Protein AF-H1YAF7-F1 (afdb_monomer_lite)

Organism: NCBI:txid714943

Secondary structure (DSSP, 8-state):
--EEESGGGGGGTS-HHHHHHHHHHHHTSS-TTEEEEEEEEEEETTEEEEEEEEEEPP-TT-----HHHHHHHHHHHHGGG-TTEEEEEEEE-----HHHH--HHHHHHHHHHTT--HHHHHHHH---HHHHHHHHTSSSPPPHHHHHHHHHHHHS--TTSHHHHHHHHHHHHHSTT---PPP-S---HHHHHHHHHHHHHHTT----HHHHHHHHHHHHHHHHHHTTT--

pLDDT: mean 77.93, std 19.8, range [26.03, 98.12]

InterPro domains:
  IPR010982 Lambda repressor-like, DNA-binding domain superfamily [SSF47413] (106-163)

Radius of gyration: 26.24 Å; chains: 1; bounding box: 55×53×63 Å

Foldseek 3Di:
DEEEAPLVQCVVQDDPVLSVQLVVLRVPPPDPAKYKYFDDWDDDPLETETEIEIEHEDDPVPDWDDQVVRVVSNCVSCVVRQPSYYYDYHYHTDDDDLLVPQQLVVLVVLCVVVVHDLVNVCVVVVDDSVVSVCRNVVVDDDDSVRSVVSSQQSVAPPQDPDVVVVVQVVVCVVDPDDDDDDDDDDDDLVRVLVVVVVVCVVVVHPQDPVNSVVVSVVVVVSVVSNVSHDD

Structure (mmCIF, N/CA/C/O backbone):
data_AF-H1YAF7-F1
#
_entry.id   AF-H1YAF7-F1
#
loop_
_atom_site.group_PDB
_atom_site.id
_atom_site.type_symbol
_atom_site.label_atom_id
_atom_site.label_alt_id
_atom_site.label_comp_id
_atom_site.label_asym_id
_atom_site.label_entity_id
_atom_site.label_seq_id
_atom_site.pdbx_PDB_ins_code
_atom_site.Cartn_x
_atom_site.Cartn_y
_atom_site.Cartn_z
_atom_site.occupancy
_atom_site.B_iso_or_equiv
_atom_site.auth_seq_id
_atom_site.auth_comp_id
_atom_site.auth_asym_id
_atom_site.auth_atom_id
_atom_site.pdbx_PDB_model_num
ATOM 1 N N . MET A 1 1 ? 6.788 9.844 14.443 1.00 81.56 1 MET A N 1
ATOM 2 C CA . MET A 1 1 ? 5.821 9.903 15.569 1.00 81.56 1 MET A CA 1
ATOM 3 C C . MET A 1 1 ? 4.559 9.136 15.180 1.00 81.56 1 MET A C 1
ATOM 5 O O . MET A 1 1 ? 4.306 9.041 13.987 1.00 81.56 1 MET A O 1
ATOM 9 N N . CYS A 1 2 ? 3.811 8.567 16.127 1.00 90.38 2 CYS A N 1
ATOM 10 C CA . CYS A 1 2 ? 2.487 7.989 15.856 1.00 90.38 2 CYS A CA 1
ATOM 11 C C . CYS A 1 2 ? 1.396 9.068 15.969 1.00 90.38 2 CYS A C 1
ATOM 13 O O . CYS A 1 2 ? 1.496 9.935 16.837 1.00 90.38 2 CYS A O 1
ATOM 15 N N . THR A 1 3 ? 0.360 9.008 15.128 1.00 93.56 3 THR A N 1
ATOM 16 C CA . THR A 1 3 ? -0.739 9.995 15.122 1.00 93.56 3 THR A CA 1
ATOM 17 C C . THR A 1 3 ? -2.096 9.329 14.892 1.00 93.56 3 THR A C 1
ATOM 19 O O . THR A 1 3 ? -2.243 8.540 13.960 1.00 93.56 3 THR A O 1
ATOM 22 N N . ILE A 1 4 ? -3.116 9.684 15.686 1.00 95.12 4 ILE A N 1
ATOM 23 C CA . ILE A 1 4 ? -4.515 9.305 15.418 1.00 95.12 4 ILE A CA 1
ATOM 24 C C . ILE A 1 4 ? -5.245 10.483 14.758 1.00 95.12 4 ILE A C 1
ATOM 26 O O . ILE A 1 4 ? -5.338 11.560 15.343 1.00 95.12 4 ILE A O 1
ATOM 30 N N . ILE A 1 5 ? -5.782 10.280 13.552 1.00 95.94 5 ILE A N 1
ATOM 31 C CA . ILE A 1 5 ? -6.551 11.286 12.802 1.00 95.94 5 ILE A CA 1
ATOM 32 C C . ILE A 1 5 ? -8.054 11.024 12.948 1.00 95.94 5 ILE A C 1
ATOM 34 O O . ILE A 1 5 ? -8.518 9.885 12.855 1.00 95.94 5 ILE A O 1
ATOM 38 N N . ASN A 1 6 ? -8.826 12.100 13.121 1.00 96.69 6 ASN A N 1
ATOM 39 C CA . ASN A 1 6 ? -10.254 12.088 13.449 1.00 96.69 6 ASN A CA 1
ATOM 40 C C . ASN A 1 6 ? -10.580 11.401 14.797 1.00 96.69 6 ASN A C 1
ATOM 42 O O . ASN A 1 6 ? -11.563 10.658 14.914 1.00 96.69 6 ASN A O 1
ATOM 46 N N . VAL A 1 7 ? -9.718 11.582 15.805 1.00 96.56 7 VAL A N 1
ATOM 47 C CA . VAL A 1 7 ? -9.865 10.967 17.137 1.00 96.56 7 VAL A CA 1
ATOM 48 C C . VAL A 1 7 ? -11.160 11.400 17.840 1.00 96.56 7 VAL A C 1
ATOM 50 O O . VAL A 1 7 ? -11.774 10.606 18.547 1.00 96.56 7 VAL A O 1
ATOM 53 N N . GLU A 1 8 ? -11.646 12.613 17.568 1.00 96.31 8 GLU A N 1
ATOM 54 C CA . GLU A 1 8 ? -12.886 13.170 18.117 1.00 96.31 8 GLU A CA 1
ATOM 55 C C . GLU A 1 8 ? -14.131 12.338 17.775 1.00 96.31 8 GLU A C 1
ATOM 57 O O . GLU A 1 8 ? -15.083 12.310 18.558 1.00 96.31 8 GLU A O 1
ATOM 62 N N . LYS A 1 9 ? -14.117 11.572 16.671 1.00 96.12 9 LYS A N 1
ATOM 63 C CA . LYS A 1 9 ? -15.195 10.621 16.342 1.00 96.12 9 LYS A CA 1
ATOM 64 C C . LYS A 1 9 ? -15.397 9.572 17.438 1.00 96.12 9 LYS A C 1
ATOM 66 O O . LYS A 1 9 ? -16.531 9.136 17.639 1.00 96.12 9 LYS A O 1
ATOM 71 N N . LEU A 1 10 ? -14.333 9.170 18.143 1.00 95.44 10 LEU A N 1
ATOM 72 C CA . LEU A 1 10 ? -14.377 8.118 19.166 1.00 95.44 10 LEU A CA 1
ATOM 73 C C . LEU A 1 10 ? -15.286 8.477 20.356 1.00 95.44 10 LEU A C 1
ATOM 75 O O . LEU A 1 10 ? -15.866 7.568 20.947 1.00 95.44 10 LEU A O 1
ATOM 79 N N . SER A 1 11 ? -15.525 9.768 20.621 1.00 95.50 11 SER A N 1
ATOM 80 C CA . SER A 1 11 ? -16.481 10.257 21.641 1.00 95.50 11 SER A CA 1
ATOM 81 C C . SER A 1 11 ? -17.895 9.666 21.510 1.00 95.50 11 SER A C 1
ATOM 83 O O . SER A 1 11 ? -18.639 9.566 22.481 1.00 95.50 11 SER A O 1
ATOM 85 N N . ARG A 1 12 ? -18.270 9.194 20.311 1.00 93.69 12 ARG A N 1
ATOM 86 C CA . ARG A 1 12 ? -19.554 8.521 20.045 1.00 93.69 12 ARG A CA 1
ATOM 87 C C . ARG A 1 12 ? -19.653 7.102 20.629 1.00 93.69 12 ARG A C 1
ATOM 89 O O . ARG A 1 12 ? -20.730 6.511 20.572 1.00 93.69 12 ARG A O 1
ATOM 96 N N . LEU A 1 13 ? -18.549 6.523 21.112 1.00 93.12 13 LEU A N 1
ATOM 97 C CA . LEU A 1 13 ? -18.440 5.127 21.573 1.00 93.12 13 LEU A CA 1
ATOM 98 C C . LEU A 1 13 ? -17.596 4.923 22.843 1.00 93.12 13 LEU A C 1
ATOM 100 O O . LEU A 1 13 ? -17.641 3.826 23.412 1.00 93.12 13 LEU A O 1
ATOM 104 N N . PHE A 1 14 ? -16.810 5.922 23.236 1.00 95.00 14 PHE A N 1
ATOM 105 C CA . PHE A 1 14 ? -15.801 5.859 24.289 1.00 95.00 14 PHE A CA 1
ATOM 106 C C . PHE A 1 14 ? -15.825 7.161 25.097 1.00 95.00 14 PHE A C 1
ATOM 108 O O . PHE A 1 14 ? -16.064 8.233 24.544 1.00 95.00 14 PHE A O 1
ATOM 115 N N . THR A 1 15 ? -15.567 7.056 26.394 1.00 96.56 15 THR A N 1
ATOM 116 C CA . THR A 1 15 ? -15.328 8.189 27.298 1.00 96.56 15 TH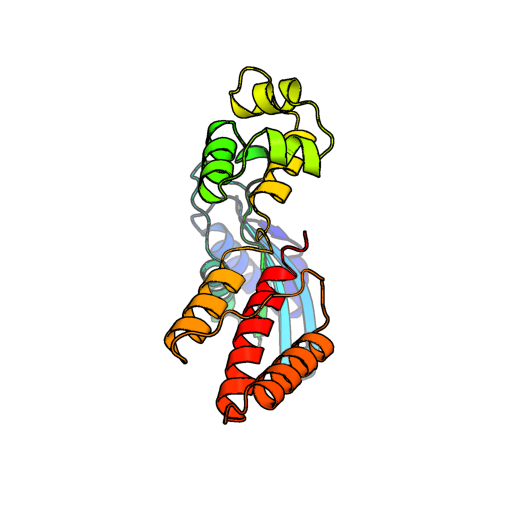R A CA 1
ATOM 117 C C . THR A 1 15 ? -13.973 8.844 27.024 1.00 96.56 15 THR A C 1
ATOM 119 O O . THR A 1 15 ? -13.063 8.203 26.497 1.00 96.56 15 THR A O 1
ATOM 122 N N . ASP A 1 16 ? -13.792 10.098 27.444 1.00 96.81 16 ASP A N 1
ATOM 123 C CA . ASP A 1 16 ? -12.525 10.826 27.258 1.00 96.81 16 ASP A CA 1
ATOM 124 C C . ASP A 1 16 ? -11.324 10.097 27.890 1.00 96.81 16 ASP A C 1
ATOM 126 O O . ASP A 1 16 ? -10.222 10.126 27.346 1.00 96.81 16 ASP A O 1
ATOM 130 N N . GLN A 1 17 ? -11.544 9.366 28.991 1.00 96.88 17 GLN A N 1
ATOM 131 C CA . GLN A 1 17 ? -10.522 8.533 29.627 1.00 96.88 17 GLN A CA 1
ATOM 132 C C . GLN A 1 17 ? -10.161 7.296 28.785 1.00 96.88 17 GLN A C 1
ATOM 134 O O . GLN A 1 17 ? -8.979 6.999 28.629 1.00 96.88 17 GLN A O 1
ATOM 139 N N . GLU A 1 18 ? -11.143 6.589 28.209 1.00 96.00 18 GLU A N 1
ATOM 140 C CA . GLU A 1 18 ? -10.878 5.488 27.264 1.00 96.00 18 GLU A CA 1
ATOM 141 C C . GLU A 1 18 ? -10.118 6.000 26.028 1.00 96.00 18 GLU A C 1
ATOM 143 O O . GLU A 1 18 ? -9.161 5.369 25.585 1.00 96.00 18 GLU A O 1
ATOM 148 N N . ILE A 1 19 ? -10.502 7.167 25.496 1.00 96.88 19 ILE A N 1
ATOM 149 C CA . ILE A 1 19 ? -9.832 7.800 24.349 1.00 96.88 19 ILE A CA 1
ATOM 150 C C . ILE A 1 19 ? -8.386 8.167 24.703 1.00 96.88 19 ILE A C 1
ATOM 152 O O . ILE A 1 19 ? -7.482 7.907 23.908 1.00 96.88 19 ILE A O 1
ATOM 156 N N . LEU A 1 20 ? -8.146 8.714 25.898 1.00 96.62 20 LEU A N 1
ATOM 157 C CA . LEU A 1 20 ? -6.805 9.038 26.383 1.00 96.62 20 LEU A CA 1
ATOM 158 C C . LEU A 1 20 ? -5.914 7.790 26.496 1.00 96.62 20 LEU A C 1
ATOM 160 O O . LEU A 1 20 ? -4.759 7.840 26.072 1.00 96.62 20 LEU A O 1
ATOM 164 N N . GLU A 1 21 ? -6.428 6.667 27.010 1.00 96.75 21 GLU A N 1
ATOM 165 C CA . GLU A 1 21 ? -5.658 5.414 27.061 1.00 96.75 21 GLU A CA 1
ATOM 166 C C . GLU A 1 21 ? -5.424 4.800 25.669 1.00 96.75 21 GLU A C 1
ATOM 168 O O . GLU A 1 21 ? -4.321 4.323 25.405 1.00 96.75 21 GLU A O 1
ATOM 173 N N . ILE A 1 22 ? -6.388 4.884 24.742 1.00 95.38 22 ILE A N 1
ATOM 174 C CA . ILE A 1 22 ? -6.200 4.476 23.334 1.00 95.38 22 ILE A CA 1
ATOM 175 C C . ILE A 1 22 ? -5.091 5.307 22.663 1.00 95.38 22 ILE A C 1
ATOM 177 O O . ILE A 1 22 ? -4.207 4.750 22.008 1.00 95.38 22 ILE A O 1
ATOM 181 N N . VAL A 1 23 ? -5.100 6.633 22.852 1.00 95.50 23 VAL A N 1
ATOM 182 C CA . VAL A 1 23 ? -4.073 7.546 22.317 1.00 95.50 23 VAL A CA 1
ATOM 183 C C . VAL A 1 23 ? -2.699 7.248 22.921 1.00 95.50 23 VAL A C 1
ATOM 185 O O . VAL A 1 23 ? -1.718 7.172 22.181 1.00 95.50 23 VAL A O 1
ATOM 188 N N . LYS A 1 24 ? -2.610 7.025 24.240 1.00 94.62 24 LYS A N 1
ATOM 189 C CA . LYS A 1 24 ? -1.362 6.606 24.901 1.00 94.62 24 LYS A CA 1
ATOM 190 C C . LYS A 1 24 ? -0.834 5.296 24.318 1.00 94.62 24 LYS A C 1
ATOM 192 O O . LYS A 1 24 ? 0.315 5.263 23.891 1.00 94.62 24 LYS A O 1
ATOM 197 N N . ALA A 1 25 ? -1.669 4.257 24.253 1.00 93.62 25 ALA A N 1
ATOM 198 C CA . ALA A 1 25 ? -1.280 2.928 23.784 1.00 93.62 25 ALA A CA 1
ATOM 199 C C . ALA A 1 25 ? -0.765 2.939 22.332 1.00 93.62 25 ALA A C 1
ATOM 201 O O . ALA A 1 25 ? 0.247 2.302 22.031 1.00 93.62 25 ALA A O 1
ATOM 202 N N . PHE A 1 26 ? -1.399 3.717 21.446 1.00 93.25 26 PHE A N 1
ATOM 203 C CA . PHE A 1 26 ? -0.922 3.908 20.072 1.00 93.25 26 PHE A CA 1
ATOM 204 C C . PHE A 1 26 ? 0.400 4.694 20.011 1.00 93.25 26 PHE A C 1
ATOM 206 O O . PHE A 1 26 ? 1.299 4.340 19.249 1.00 93.25 26 PHE A O 1
ATOM 213 N N . ASN A 1 27 ? 0.562 5.715 20.858 1.00 91.25 27 ASN A N 1
ATOM 214 C CA . ASN A 1 27 ? 1.780 6.528 20.915 1.00 91.25 27 ASN A CA 1
ATOM 215 C C . ASN A 1 27 ? 2.975 5.819 21.579 1.00 91.25 27 ASN A C 1
ATOM 217 O O . ASN A 1 27 ? 4.114 6.203 21.323 1.00 91.25 27 ASN A O 1
ATOM 221 N N . THR A 1 28 ? 2.745 4.782 22.391 1.00 89.50 28 THR A N 1
ATOM 222 C CA . THR A 1 28 ? 3.807 3.929 22.964 1.00 89.50 28 THR A CA 1
ATOM 223 C C . THR A 1 28 ? 4.322 2.839 22.018 1.00 89.50 28 THR A C 1
ATOM 225 O O . THR A 1 28 ? 5.261 2.127 22.369 1.00 89.50 28 THR A O 1
ATOM 228 N N . TRP A 1 29 ? 3.735 2.675 20.827 1.00 84.19 29 TRP A N 1
ATOM 229 C CA . TRP A 1 29 ? 4.204 1.695 19.843 1.00 84.19 29 TRP A CA 1
ATOM 230 C C . TRP A 1 29 ? 5.608 2.099 19.336 1.00 84.19 29 TRP A C 1
ATOM 232 O O . TRP A 1 29 ? 5.761 3.204 18.818 1.00 84.19 29 TRP A O 1
ATOM 242 N N . PRO A 1 30 ? 6.639 1.230 19.421 1.00 76.12 30 PRO A N 1
ATOM 243 C CA . PRO A 1 30 ? 8.025 1.570 19.063 1.00 76.12 30 PRO A CA 1
ATOM 244 C C . PRO A 1 30 ? 8.296 1.933 17.587 1.00 76.12 30 PRO A C 1
ATOM 246 O O . PRO A 1 30 ? 9.429 2.281 17.263 1.00 76.12 30 PRO A O 1
ATOM 249 N N . SER A 1 31 ? 7.307 1.870 16.690 1.00 70.56 31 SER A N 1
ATOM 250 C CA . SER A 1 31 ? 7.483 2.235 15.279 1.00 70.56 31 SER A CA 1
ATOM 251 C C . SER A 1 31 ? 7.033 3.665 15.034 1.00 70.56 31 SER A C 1
ATOM 253 O O . SER A 1 31 ? 5.843 3.964 14.932 1.00 70.56 31 SER A O 1
ATOM 255 N N . SER A 1 32 ? 8.004 4.560 14.901 1.00 65.62 32 SER A N 1
ATOM 256 C CA . SER A 1 32 ? 7.764 5.920 14.444 1.00 65.62 32 SER A CA 1
ATOM 257 C C . SER A 1 32 ? 7.128 5.930 13.044 1.00 65.62 32 SER A C 1
ATOM 259 O O . SER A 1 32 ? 7.623 5.289 12.126 1.00 65.62 32 SER A O 1
ATOM 261 N N . ASN A 1 33 ? 6.090 6.764 12.883 1.00 87.69 33 ASN A N 1
ATOM 262 C CA . ASN A 1 33 ? 5.462 7.173 11.610 1.00 87.69 33 ASN A CA 1
ATOM 263 C C . ASN A 1 33 ? 4.227 6.355 11.167 1.00 87.69 33 ASN A C 1
ATOM 265 O O . ASN A 1 33 ? 3.838 6.385 9.998 1.00 87.69 33 ASN A O 1
ATOM 269 N N . LEU A 1 34 ? 3.543 5.712 12.119 1.00 91.62 34 LEU A N 1
ATOM 270 C CA . LEU A 1 34 ? 2.202 5.142 11.935 1.00 91.62 34 LEU A CA 1
ATOM 271 C C . LEU A 1 34 ? 1.093 6.206 12.066 1.00 91.62 34 LEU A C 1
ATOM 273 O O . LEU A 1 34 ? 1.061 6.976 13.028 1.00 91.62 34 LEU A O 1
ATOM 277 N N . GLU A 1 35 ? 0.142 6.208 11.132 1.00 94.44 35 GLU A N 1
ATOM 278 C CA . GLU A 1 35 ? -1.075 7.030 11.161 1.00 94.44 35 GLU A CA 1
ATOM 279 C C . GLU A 1 35 ? -2.310 6.126 11.289 1.00 94.44 35 GLU A C 1
ATOM 281 O O . GLU A 1 35 ? -2.543 5.281 10.428 1.00 94.44 35 GLU A O 1
ATOM 286 N N . LEU A 1 36 ? -3.130 6.317 12.328 1.00 95.88 36 LEU A N 1
ATOM 287 C CA . LEU A 1 36 ? -4.425 5.642 12.479 1.00 95.88 36 LEU A CA 1
ATOM 288 C C . LEU A 1 36 ? -5.565 6.639 12.251 1.00 95.88 36 LEU A C 1
ATOM 290 O O . LEU A 1 36 ? -5.863 7.483 13.092 1.00 95.88 36 LEU A O 1
ATOM 294 N N . LYS A 1 37 ? -6.240 6.532 11.114 1.00 96.62 37 LYS A N 1
ATOM 295 C CA . LYS A 1 37 ? -7.299 7.442 10.683 1.00 96.62 37 LYS A CA 1
ATOM 296 C C . LYS A 1 37 ? -8.671 6.819 10.904 1.00 96.62 37 LYS A C 1
ATOM 298 O O . LYS A 1 37 ? -9.065 5.891 10.199 1.00 96.62 37 LYS A O 1
ATOM 303 N N . ILE A 1 38 ? -9.444 7.363 11.842 1.00 96.62 38 ILE A N 1
ATOM 304 C CA . ILE A 1 38 ? -10.830 6.933 12.061 1.00 96.62 38 ILE A CA 1
ATOM 305 C C . ILE A 1 38 ? -11.674 7.424 10.878 1.00 96.62 38 ILE A C 1
ATOM 307 O O . ILE A 1 38 ? -11.916 8.627 10.710 1.00 96.62 38 ILE A O 1
ATOM 311 N N . LEU A 1 39 ? -12.110 6.498 10.025 1.00 93.94 39 LEU A N 1
ATOM 312 C CA . LEU A 1 39 ? -12.905 6.806 8.839 1.00 93.94 39 LEU A CA 1
ATOM 313 C C . LEU A 1 39 ? -14.340 7.112 9.266 1.00 93.94 39 LEU A C 1
ATOM 315 O O . LEU A 1 39 ? -14.831 8.230 9.070 1.00 93.94 39 LEU A O 1
ATOM 319 N N . ARG A 1 40 ? -14.991 6.137 9.909 1.00 93.50 40 ARG A N 1
ATOM 320 C CA . ARG A 1 40 ? -16.431 6.145 10.178 1.00 93.50 40 ARG A CA 1
ATOM 321 C C . ARG A 1 40 ? -16.773 5.335 11.429 1.00 93.50 40 ARG A C 1
ATOM 323 O O . ARG A 1 40 ? -16.064 4.414 11.819 1.00 93.50 40 ARG A O 1
ATOM 330 N N . ILE A 1 41 ? -17.890 5.695 12.059 1.00 92.50 41 ILE A N 1
ATOM 331 C CA . ILE A 1 41 ? -18.505 4.933 13.148 1.00 92.50 41 ILE A CA 1
ATOM 332 C C . ILE A 1 41 ? -19.971 4.699 12.800 1.00 92.50 41 ILE A C 1
ATOM 334 O O . ILE A 1 41 ? -20.737 5.656 12.630 1.00 92.50 41 ILE A O 1
ATOM 338 N N . ASN A 1 42 ? -20.341 3.423 12.726 1.00 90.06 42 ASN A N 1
ATOM 339 C CA . ASN A 1 42 ? -21.688 2.941 12.458 1.00 90.06 42 ASN A CA 1
ATOM 340 C C . ASN A 1 42 ? -22.281 2.346 13.742 1.00 90.06 42 ASN A C 1
ATOM 342 O O . ASN A 1 42 ? -21.650 1.531 14.412 1.00 90.06 42 ASN A O 1
ATOM 346 N N . ILE A 1 43 ? -23.497 2.766 14.091 1.00 89.69 43 ILE A N 1
ATOM 347 C CA . ILE A 1 43 ? -24.226 2.307 15.278 1.00 89.69 43 ILE A CA 1
ATOM 348 C C . ILE A 1 43 ? -25.595 1.833 14.792 1.00 89.69 43 ILE A C 1
ATOM 350 O O . ILE A 1 43 ? -26.329 2.614 14.191 1.00 89.69 43 ILE A O 1
ATOM 354 N N . SER A 1 44 ? -25.910 0.558 15.011 1.00 88.06 44 SER A N 1
ATOM 355 C CA . SER A 1 44 ? -27.152 -0.081 14.571 1.00 88.06 44 SER A CA 1
ATOM 356 C C . SER A 1 44 ? -27.684 -0.975 15.691 1.00 88.06 44 SER A C 1
ATOM 358 O O . SER A 1 44 ? -27.202 -2.090 15.907 1.00 88.06 44 SER A O 1
ATOM 360 N N . GLY A 1 45 ? -28.631 -0.443 16.469 1.00 86.31 45 GLY A N 1
ATOM 361 C CA . GLY A 1 45 ? -29.112 -1.082 17.695 1.00 86.31 45 GLY A CA 1
ATOM 362 C C . GLY A 1 45 ? -27.965 -1.362 18.673 1.00 86.31 45 GLY A C 1
ATOM 363 O O . GLY A 1 45 ? -27.228 -0.455 19.057 1.00 86.31 45 GLY A O 1
ATOM 364 N N . ALA A 1 46 ? -27.796 -2.631 19.049 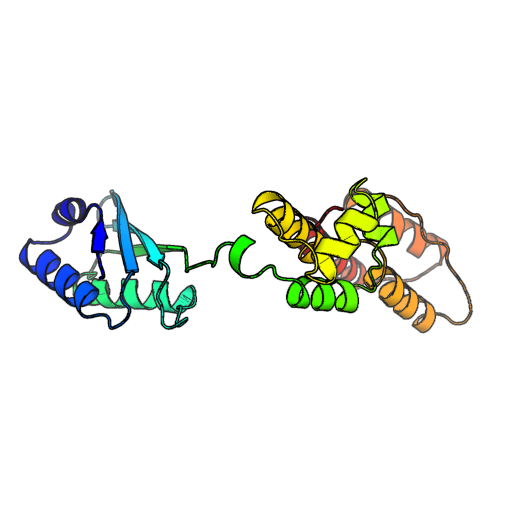1.00 82.81 46 ALA A N 1
ATOM 365 C CA . ALA A 1 46 ? -26.699 -3.077 19.907 1.00 82.81 46 ALA A CA 1
ATOM 366 C C . ALA A 1 46 ? -25.325 -3.101 19.203 1.00 82.81 46 ALA A C 1
ATOM 368 O O . ALA A 1 46 ? -24.297 -3.056 19.878 1.00 82.81 46 ALA A O 1
ATOM 369 N N . HIS A 1 47 ? -25.280 -3.164 17.867 1.00 82.62 47 HIS A N 1
ATOM 370 C CA . HIS A 1 47 ? -24.034 -3.322 17.119 1.00 82.62 47 HIS A CA 1
ATOM 371 C C . HIS A 1 47 ? -23.350 -1.974 16.873 1.00 82.62 47 HIS A C 1
ATOM 373 O O . HIS A 1 47 ? -23.899 -1.074 16.234 1.00 82.62 47 HIS A O 1
ATOM 379 N N . LYS A 1 48 ? -22.110 -1.857 17.351 1.00 89.19 48 LYS A N 1
ATOM 380 C CA . LYS A 1 48 ? -21.249 -0.679 17.196 1.00 89.19 48 LYS A CA 1
ATOM 381 C C . LYS A 1 48 ? -20.029 -1.078 16.367 1.00 89.19 48 LYS A C 1
ATOM 383 O O . LYS A 1 48 ? -19.253 -1.911 16.826 1.00 89.19 48 LYS A O 1
ATOM 388 N N . ARG A 1 49 ? -19.859 -0.516 15.166 1.00 90.50 49 ARG A N 1
ATOM 389 C CA . ARG A 1 49 ? -18.717 -0.783 14.271 1.00 90.50 49 ARG A CA 1
ATOM 390 C C . ARG A 1 49 ? -17.877 0.475 14.067 1.00 90.50 49 ARG A C 1
ATOM 392 O O . ARG A 1 49 ? -18.407 1.530 13.718 1.00 90.50 49 ARG A O 1
ATOM 399 N N . ILE A 1 50 ? -16.571 0.338 14.257 1.00 92.81 50 ILE A N 1
ATOM 400 C CA . ILE A 1 50 ? -15.554 1.337 13.923 1.00 92.81 50 ILE A CA 1
ATOM 401 C C . ILE A 1 50 ? -14.918 0.912 12.602 1.00 92.81 50 ILE A C 1
ATOM 403 O O . ILE A 1 50 ? -14.492 -0.232 12.465 1.00 92.81 50 ILE A O 1
ATOM 407 N N . GLU A 1 51 ? -14.842 1.828 11.648 1.00 92.38 51 GLU A N 1
ATOM 408 C CA . GLU A 1 51 ? -14.082 1.683 10.407 1.00 92.38 51 GLU A CA 1
ATOM 409 C C . GLU A 1 51 ? -12.884 2.633 10.491 1.00 92.38 51 GLU A C 1
ATOM 411 O O . GLU A 1 51 ? -13.052 3.851 10.619 1.00 92.38 51 GLU A O 1
ATOM 416 N N . ALA A 1 52 ? -11.675 2.075 10.468 1.00 94.44 52 ALA A N 1
ATOM 417 C CA . ALA A 1 52 ? -10.424 2.815 10.594 1.00 94.44 52 ALA A CA 1
ATOM 418 C C . ALA A 1 52 ? -9.421 2.355 9.533 1.00 94.44 52 ALA A C 1
ATOM 420 O O . ALA A 1 52 ? -9.405 1.181 9.176 1.00 94.44 52 ALA A O 1
ATOM 421 N N . LEU A 1 53 ? -8.586 3.277 9.062 1.00 93.81 53 LEU A N 1
ATOM 422 C CA . LEU A 1 53 ? -7.445 3.011 8.192 1.00 93.81 53 LEU A CA 1
ATOM 423 C C . LEU A 1 53 ? -6.167 3.166 9.017 1.00 93.81 53 LEU A C 1
ATOM 425 O O . LEU A 1 53 ? -5.995 4.212 9.640 1.00 93.81 53 LEU A O 1
ATOM 429 N N . ILE A 1 54 ? -5.272 2.179 9.009 1.00 93.94 54 ILE A N 1
ATOM 430 C CA . ILE A 1 54 ? -3.887 2.369 9.464 1.00 93.94 54 ILE A CA 1
ATOM 431 C C . ILE A 1 54 ? -2.945 2.450 8.264 1.00 93.94 54 ILE A C 1
ATOM 433 O O . ILE A 1 54 ? -2.932 1.561 7.411 1.00 93.94 54 ILE A O 1
ATOM 437 N N . THR A 1 55 ? -2.159 3.522 8.229 1.00 89.88 55 THR A N 1
ATOM 438 C CA . THR A 1 55 ? -1.124 3.787 7.230 1.00 89.88 55 THR A CA 1
ATOM 439 C C . THR A 1 55 ? 0.239 3.750 7.905 1.00 89.88 55 THR A C 1
ATOM 441 O O . THR A 1 55 ? 0.448 4.415 8.921 1.00 89.88 55 THR A O 1
ATOM 444 N N . GLU A 1 56 ? 1.187 3.021 7.327 1.00 88.75 56 GLU A N 1
ATOM 445 C CA . GLU A 1 56 ? 2.597 3.121 7.707 1.00 88.75 56 GLU A CA 1
ATOM 446 C C . GLU A 1 56 ? 3.336 4.015 6.705 1.00 88.75 56 GLU A C 1
ATOM 448 O O . GLU A 1 56 ? 3.272 3.802 5.493 1.00 88.75 56 GLU A O 1
ATOM 453 N N . ASN A 1 57 ? 3.998 5.056 7.211 1.00 84.62 57 ASN A N 1
ATOM 454 C CA . ASN A 1 57 ? 4.801 5.974 6.406 1.00 84.62 57 ASN A CA 1
ATOM 455 C C . ASN A 1 57 ? 6.283 5.566 6.443 1.00 84.62 57 ASN A C 1
ATOM 457 O O . ASN A 1 57 ? 6.690 4.742 7.261 1.00 84.62 57 ASN A O 1
ATOM 461 N N . PHE A 1 58 ? 7.094 6.178 5.575 1.00 79.25 58 PHE A N 1
ATOM 462 C CA . PHE A 1 58 ? 8.540 5.945 5.513 1.00 79.25 58 PHE A CA 1
ATOM 463 C C . PHE A 1 58 ? 9.208 6.069 6.893 1.00 79.25 58 PHE A C 1
ATOM 465 O O . PHE A 1 58 ? 8.938 7.016 7.644 1.00 79.25 58 PHE A O 1
ATOM 472 N N . ASN A 1 59 ? 10.113 5.140 7.200 1.00 78.69 59 ASN A N 1
ATOM 473 C CA . ASN A 1 59 ? 11.021 5.224 8.335 1.00 78.69 59 ASN A CA 1
ATOM 474 C C . ASN A 1 59 ? 12.461 4.898 7.905 1.00 78.69 59 ASN A C 1
ATOM 476 O O . ASN A 1 59 ? 12.701 4.081 7.020 1.00 78.69 59 ASN A O 1
ATOM 480 N N . GLU A 1 60 ? 13.428 5.550 8.548 1.00 70.50 60 GLU A N 1
ATOM 481 C CA . GLU A 1 60 ? 14.854 5.470 8.189 1.00 70.50 60 GLU A CA 1
ATOM 482 C C . GLU A 1 60 ? 15.500 4.114 8.531 1.00 70.50 60 GLU A C 1
ATOM 484 O O . GLU A 1 60 ? 16.632 3.857 8.131 1.00 70.50 60 GLU A O 1
ATOM 489 N N . ASN A 1 61 ? 14.787 3.241 9.252 1.00 75.19 61 ASN A N 1
ATOM 490 C CA . ASN A 1 61 ? 15.281 1.939 9.703 1.00 75.19 61 ASN A CA 1
ATOM 491 C C . ASN A 1 61 ? 14.936 0.787 8.738 1.00 75.19 61 ASN A C 1
ATOM 493 O O . ASN A 1 61 ? 15.293 -0.350 9.026 1.00 75.19 61 ASN A O 1
ATOM 497 N N . ASP A 1 62 ? 14.199 1.053 7.650 1.00 70.31 62 ASP A N 1
ATOM 498 C CA . ASP A 1 62 ? 13.685 0.058 6.682 1.00 70.31 62 ASP A CA 1
ATOM 499 C C . ASP A 1 62 ? 12.840 -1.077 7.317 1.00 70.31 62 ASP A C 1
ATOM 501 O O . ASP A 1 62 ? 12.591 -2.128 6.728 1.00 70.31 62 ASP A O 1
ATOM 505 N N . HIS A 1 63 ? 12.371 -0.864 8.551 1.00 79.00 63 HIS A N 1
ATOM 506 C 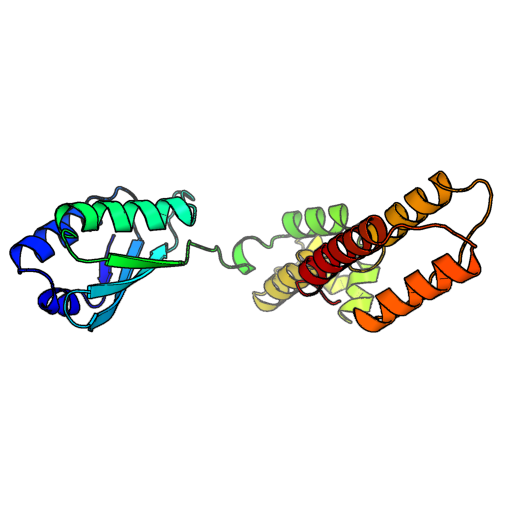CA . HIS A 1 63 ? 11.612 -1.833 9.336 1.00 79.00 63 HIS A CA 1
ATOM 507 C C . HIS A 1 63 ? 10.116 -1.531 9.225 1.00 79.00 63 HIS A C 1
ATOM 509 O O . HIS A 1 63 ? 9.582 -0.705 9.968 1.00 79.00 63 HIS A O 1
ATOM 515 N N . TYR A 1 64 ? 9.452 -2.211 8.292 1.00 84.69 64 TYR A N 1
ATOM 516 C CA . TYR A 1 64 ? 8.020 -2.078 8.011 1.00 84.69 64 TYR A CA 1
ATOM 517 C C . TYR A 1 64 ? 7.239 -3.313 8.465 1.00 84.69 64 TYR A C 1
ATOM 519 O O . TYR A 1 64 ? 7.768 -4.428 8.481 1.00 84.69 64 TYR A O 1
ATOM 527 N N . PHE A 1 65 ? 5.971 -3.129 8.827 1.00 86.31 65 PHE A N 1
ATOM 528 C CA . PHE A 1 65 ? 5.097 -4.231 9.222 1.00 86.31 65 PHE A CA 1
ATOM 529 C C . PHE A 1 65 ? 4.321 -4.808 8.039 1.00 86.31 65 PHE A C 1
ATOM 531 O O . PHE A 1 65 ? 3.856 -4.098 7.145 1.00 86.31 65 PHE A O 1
ATOM 538 N N . ASP A 1 66 ? 4.092 -6.121 8.082 1.00 86.88 66 ASP A N 1
ATOM 539 C CA . ASP A 1 66 ? 3.103 -6.734 7.206 1.00 86.88 66 ASP A CA 1
ATOM 540 C C . ASP A 1 66 ? 1.668 -6.306 7.569 1.00 86.88 66 ASP A C 1
ATOM 542 O O . ASP A 1 66 ? 1.374 -5.760 8.641 1.00 86.88 66 ASP A O 1
ATOM 546 N N . ARG A 1 67 ? 0.748 -6.573 6.636 1.00 88.81 67 ARG A N 1
ATOM 547 C CA . ARG A 1 67 ? -0.665 -6.206 6.761 1.00 88.81 67 ARG A CA 1
ATOM 548 C C . ARG A 1 67 ? -1.297 -6.759 8.047 1.00 88.81 67 ARG A C 1
ATOM 550 O O . ARG A 1 67 ? -2.026 -6.043 8.729 1.00 88.81 67 ARG A O 1
ATOM 557 N N . SER A 1 68 ? -1.013 -8.020 8.362 1.00 89.44 68 SER A N 1
ATOM 558 C CA . SER A 1 68 ? -1.597 -8.745 9.493 1.00 89.44 68 SER A CA 1
ATOM 559 C C . SER A 1 68 ? -1.123 -8.178 10.831 1.00 89.44 68 SER A C 1
ATOM 561 O O . SER A 1 68 ? -1.905 -8.056 11.768 1.00 89.44 68 SER A O 1
ATOM 563 N N . THR A 1 69 ? 0.145 -7.782 10.913 1.00 90.44 69 THR A N 1
ATOM 564 C CA . THR A 1 69 ? 0.767 -7.211 12.110 1.00 90.44 69 THR A CA 1
ATOM 565 C C . THR A 1 69 ? 0.211 -5.823 12.427 1.00 90.44 69 THR A C 1
ATOM 567 O O . THR A 1 69 ? -0.018 -5.510 13.596 1.00 90.44 69 THR A O 1
ATOM 570 N N . LEU A 1 70 ? -0.054 -5.002 11.403 1.00 91.69 70 LEU A N 1
ATOM 571 C CA . LEU A 1 70 ? -0.742 -3.716 11.565 1.00 91.69 70 LEU A CA 1
ATOM 572 C C . LEU A 1 70 ? -2.202 -3.907 12.015 1.00 91.69 70 LEU A C 1
ATOM 574 O O . LEU A 1 70 ? -2.644 -3.238 12.948 1.00 91.69 70 LEU A O 1
ATOM 578 N N . GLU A 1 71 ? -2.931 -4.842 11.395 1.00 92.94 71 GLU A N 1
ATOM 579 C CA . GLU A 1 71 ? -4.322 -5.166 11.746 1.00 92.94 71 GLU A CA 1
ATOM 580 C C . GLU A 1 71 ? -4.450 -5.651 13.198 1.00 92.94 71 GLU A C 1
ATOM 582 O O . GLU A 1 71 ? -5.214 -5.079 13.981 1.00 92.94 71 GLU A O 1
ATOM 587 N N . LEU A 1 72 ? -3.651 -6.653 13.583 1.00 92.00 72 LEU A N 1
ATOM 588 C CA . LEU A 1 72 ? -3.659 -7.242 14.923 1.00 92.00 72 LEU A CA 1
ATOM 589 C C . LEU A 1 72 ? -3.379 -6.202 16.011 1.00 92.00 72 LEU A C 1
ATOM 591 O O . LEU A 1 72 ? -4.117 -6.149 16.990 1.00 92.00 72 LEU A O 1
ATOM 595 N N . LYS A 1 73 ? -2.380 -5.332 15.831 1.00 90.81 73 LYS A N 1
ATOM 596 C CA . LYS A 1 73 ? -2.012 -4.334 16.851 1.00 90.81 73 LYS A CA 1
ATOM 597 C C . LYS A 1 73 ? -3.065 -3.241 17.032 1.00 90.81 73 LYS A C 1
ATOM 599 O O . LYS A 1 73 ? -3.312 -2.816 18.159 1.00 90.81 73 LYS A O 1
ATOM 604 N N . VAL A 1 74 ? -3.744 -2.820 15.961 1.00 94.19 74 VAL A N 1
ATOM 605 C CA . VAL A 1 74 ? -4.898 -1.908 16.086 1.00 94.19 74 VAL A CA 1
ATOM 606 C C . VAL A 1 74 ? -6.055 -2.601 16.813 1.00 94.19 74 VAL A C 1
ATOM 608 O O . VAL A 1 74 ? -6.684 -1.990 17.677 1.00 94.19 74 VAL A O 1
ATOM 611 N N . VAL A 1 75 ? -6.308 -3.887 16.539 1.00 93.81 75 VAL A N 1
ATOM 612 C CA . VAL A 1 75 ? -7.294 -4.673 17.298 1.00 93.81 75 VAL A CA 1
ATOM 613 C C . VAL A 1 75 ? -6.894 -4.783 18.775 1.00 93.81 75 VAL A C 1
ATOM 615 O O . VAL A 1 75 ? -7.743 -4.557 19.634 1.00 93.81 75 VAL A O 1
ATOM 618 N N . GLU A 1 76 ? -5.627 -5.063 19.094 1.00 93.19 76 GLU A N 1
ATOM 619 C CA . GLU A 1 76 ? -5.113 -5.177 20.469 1.00 93.19 76 GLU A CA 1
ATOM 620 C C . GLU A 1 76 ? -5.244 -3.880 21.273 1.00 93.19 76 GLU A C 1
ATOM 622 O O . GLU A 1 76 ? -5.701 -3.933 22.413 1.00 93.19 76 GLU A O 1
ATOM 627 N N . ILE A 1 77 ? -4.927 -2.723 20.681 1.00 93.94 77 ILE A N 1
ATOM 628 C CA . ILE A 1 77 ? -5.072 -1.407 21.333 1.00 93.94 77 ILE A CA 1
ATOM 629 C C . ILE A 1 77 ? -6.533 -1.126 21.706 1.00 93.94 77 ILE A C 1
ATOM 631 O O . ILE A 1 77 ? -6.813 -0.608 22.786 1.00 93.94 77 ILE A O 1
ATOM 635 N N . PHE A 1 78 ? -7.481 -1.488 20.839 1.00 94.62 78 PHE A N 1
ATOM 636 C CA . PHE A 1 78 ? -8.904 -1.278 21.108 1.00 94.62 78 PHE A CA 1
ATOM 637 C C . PHE A 1 78 ? -9.511 -2.378 22.001 1.00 94.62 78 PHE A C 1
ATOM 639 O O . PHE A 1 78 ? -10.485 -2.113 22.706 1.00 94.62 78 PHE A O 1
ATOM 646 N N . LYS A 1 79 ? -8.939 -3.591 22.023 1.00 94.44 79 LYS A N 1
ATOM 647 C CA . LYS A 1 79 ? -9.461 -4.800 22.696 1.00 94.44 79 LYS A CA 1
ATOM 648 C C . LYS A 1 79 ? -9.975 -4.595 24.132 1.00 94.44 79 LYS A C 1
ATOM 650 O O . LYS A 1 79 ? -11.071 -5.093 24.392 1.00 94.44 79 LYS A O 1
ATOM 655 N N . PRO A 1 80 ? -9.301 -3.860 25.047 1.00 94.69 80 PRO A N 1
ATOM 656 C CA . PRO A 1 80 ? -9.814 -3.626 26.405 1.00 94.69 80 PRO A CA 1
ATOM 657 C C . PRO A 1 80 ? -11.157 -2.880 26.433 1.00 94.69 80 PRO A C 1
ATOM 659 O O . PRO A 1 80 ? -11.942 -3.031 27.364 1.00 94.69 80 PRO A O 1
ATOM 662 N N . PHE A 1 81 ? -11.432 -2.093 25.393 1.00 92.69 81 PHE A N 1
ATOM 663 C CA . PHE A 1 81 ? -12.552 -1.161 25.304 1.00 92.69 81 PHE A CA 1
ATOM 664 C C . PHE A 1 81 ? -13.678 -1.658 24.373 1.00 92.69 81 PHE A C 1
ATOM 666 O O . PHE A 1 81 ? -14.711 -0.995 24.243 1.00 92.69 81 PHE A O 1
ATOM 673 N N . LEU A 1 82 ? -13.503 -2.811 23.708 1.00 87.31 82 LEU A N 1
ATOM 674 C CA . LEU A 1 82 ? -14.392 -3.335 22.656 1.00 87.31 82 LEU A CA 1
ATOM 675 C C . LEU A 1 82 ? -15.567 -4.208 23.156 1.00 87.31 82 LEU A C 1
ATOM 677 O O . LEU A 1 82 ? -16.216 -4.848 22.342 1.00 87.31 82 LEU A O 1
ATOM 681 N N . ALA A 1 83 ? -15.898 -4.226 24.452 1.00 84.44 83 ALA A N 1
ATOM 682 C CA . ALA A 1 83 ? -16.846 -5.171 25.084 1.00 84.44 83 ALA A CA 1
ATOM 683 C C . ALA A 1 83 ? -18.078 -5.624 24.249 1.00 84.44 83 ALA A C 1
ATOM 685 O O . ALA A 1 83 ? -18.343 -6.819 24.153 1.00 84.44 83 ALA A O 1
ATOM 686 N N . ASN A 1 84 ? -18.824 -4.694 23.635 1.00 79.81 84 ASN A N 1
ATOM 687 C CA . ASN A 1 84 ? -19.894 -4.978 22.659 1.00 79.81 84 ASN A CA 1
ATOM 688 C C . ASN A 1 84 ? -19.739 -4.181 21.346 1.00 79.81 84 ASN A C 1
ATOM 690 O O . ASN A 1 84 ? -20.713 -3.815 20.684 1.00 79.81 84 ASN A O 1
ATOM 694 N N . LYS A 1 85 ? -18.491 -3.865 21.002 1.00 86.81 85 LYS A N 1
ATOM 695 C CA . LYS A 1 85 ? -18.072 -3.011 19.891 1.00 86.81 85 LYS A CA 1
ATOM 696 C C . LYS A 1 85 ? -17.160 -3.842 18.975 1.00 86.81 85 LYS A C 1
ATOM 698 O O . LYS A 1 85 ? -16.418 -4.697 19.439 1.00 86.81 85 LYS A O 1
ATOM 703 N N . PHE A 1 86 ? -17.164 -3.564 17.680 1.00 88.62 86 PHE A N 1
ATOM 704 C CA . PHE A 1 86 ? -16.287 -4.211 16.703 1.00 88.62 86 PHE A CA 1
ATOM 705 C C . PHE A 1 86 ? -15.460 -3.150 15.983 1.00 88.62 86 PHE A C 1
ATOM 707 O O . PHE A 1 86 ? -15.986 -2.098 15.616 1.00 88.62 86 PHE A O 1
ATOM 714 N N . ILE A 1 87 ? -14.179 -3.425 15.747 1.00 90.12 87 ILE A N 1
ATOM 715 C CA . ILE A 1 87 ? -13.329 -2.611 14.876 1.00 90.12 87 ILE A CA 1
ATOM 716 C C . ILE A 1 87 ? -13.047 -3.375 13.584 1.00 90.12 87 ILE A C 1
ATOM 718 O O . ILE A 1 87 ? -12.847 -4.586 13.595 1.00 90.12 87 ILE A O 1
ATOM 722 N N . ASN A 1 88 ? -13.086 -2.660 12.466 1.00 91.00 88 ASN A N 1
ATOM 723 C CA . ASN A 1 88 ? -12.752 -3.149 11.142 1.00 91.00 88 ASN A CA 1
ATOM 724 C C . ASN A 1 88 ? -11.612 -2.281 10.612 1.00 91.00 88 ASN A C 1
ATOM 726 O O . ASN A 1 88 ? -11.826 -1.103 10.308 1.00 91.00 88 ASN A O 1
ATOM 730 N N . VAL A 1 89 ? -10.419 -2.860 10.534 1.00 89.81 89 VAL A N 1
ATOM 731 C CA . VAL A 1 89 ? -9.194 -2.139 10.191 1.00 89.81 89 VAL A CA 1
ATOM 732 C C . VAL A 1 89 ? -8.893 -2.355 8.712 1.00 89.81 89 VAL A C 1
ATOM 734 O O . VAL A 1 89 ? -8.606 -3.464 8.273 1.00 89.81 89 VAL A O 1
ATOM 737 N N . GLU A 1 90 ? -8.969 -1.289 7.926 1.00 89.06 90 GLU A N 1
ATOM 738 C CA . GLU A 1 90 ? -8.307 -1.246 6.630 1.00 89.06 90 GLU A CA 1
ATOM 739 C C . GLU A 1 90 ? -6.826 -0.922 6.848 1.00 89.06 90 GLU A C 1
ATOM 741 O O . GLU A 1 90 ? -6.469 -0.132 7.722 1.00 89.06 90 GLU A O 1
ATOM 746 N N . VAL A 1 91 ? -5.949 -1.565 6.081 1.00 89.31 91 VAL A N 1
ATOM 747 C CA . VAL A 1 91 ? -4.503 -1.501 6.298 1.00 89.31 91 VAL A CA 1
ATOM 748 C C . VAL A 1 91 ? -3.803 -1.132 5.001 1.00 89.31 91 VAL A C 1
ATOM 750 O O . VAL A 1 91 ? -3.852 -1.879 4.019 1.00 89.31 91 VAL A O 1
ATOM 753 N N . GLN A 1 92 ? -3.108 -0.002 5.038 1.00 86.56 92 GLN A N 1
ATOM 754 C CA . GLN A 1 92 ? -2.217 0.488 3.999 1.00 86.56 92 GLN A CA 1
ATOM 755 C C . GLN A 1 92 ? -0.772 0.388 4.528 1.00 86.56 92 GLN A C 1
ATOM 757 O O . GLN A 1 92 ? -0.259 1.349 5.103 1.00 86.56 92 GLN A O 1
ATOM 762 N N . PRO A 1 93 ? -0.109 -0.779 4.385 1.00 82.81 93 PRO A N 1
ATOM 763 C CA . PRO A 1 93 ? 1.287 -0.915 4.791 1.00 82.81 93 PRO A CA 1
ATOM 764 C C . PRO A 1 93 ? 2.159 -0.006 3.922 1.00 82.81 93 PRO A C 1
ATOM 766 O O . PRO A 1 93 ? 1.767 0.340 2.796 1.00 82.81 93 PRO A O 1
ATOM 769 N N . TYR A 1 94 ? 3.342 0.354 4.418 1.00 79.56 94 TYR A N 1
ATOM 770 C CA . TYR A 1 94 ? 4.247 1.202 3.656 1.00 79.56 94 TYR A CA 1
ATOM 771 C C . TYR A 1 94 ? 4.602 0.559 2.312 1.00 79.56 94 TYR A C 1
ATOM 773 O O . TYR A 1 94 ? 4.737 -0.659 2.171 1.00 79.56 94 TYR A O 1
ATOM 781 N N . ARG A 1 95 ? 4.757 1.409 1.299 1.00 71.38 95 ARG A N 1
ATOM 782 C CA . ARG A 1 95 ? 5.296 1.042 -0.006 1.00 71.38 95 ARG A CA 1
ATOM 783 C C . ARG A 1 95 ? 6.299 2.117 -0.387 1.00 71.38 95 ARG A C 1
ATOM 785 O O . ARG A 1 95 ? 5.898 3.263 -0.586 1.00 71.38 95 ARG A O 1
ATOM 792 N N . SER A 1 96 ? 7.575 1.743 -0.498 1.00 69.94 96 SER A N 1
ATOM 793 C CA . SER A 1 96 ? 8.592 2.625 -1.081 1.00 69.94 96 SER A CA 1
ATOM 794 C C . SER A 1 96 ? 8.135 3.085 -2.458 1.00 69.94 96 SER A C 1
ATOM 796 O O . SER A 1 96 ? 7.453 2.352 -3.189 1.00 69.94 96 SER A O 1
ATOM 798 N N . ASN A 1 97 ? 8.477 4.325 -2.800 1.00 76.62 97 ASN A N 1
ATOM 799 C CA . ASN A 1 97 ? 8.164 4.850 -4.110 1.00 76.62 97 ASN A CA 1
ATOM 800 C C . ASN A 1 97 ? 8.856 3.961 -5.150 1.00 76.62 97 ASN A C 1
ATOM 802 O O . ASN A 1 97 ? 10.058 3.715 -5.082 1.00 76.62 97 ASN A O 1
ATOM 806 N N . VAL A 1 98 ? 8.116 3.508 -6.159 1.00 76.19 98 VAL A N 1
ATOM 807 C CA . VAL A 1 98 ? 8.651 2.655 -7.235 1.00 76.19 98 VAL A CA 1
ATOM 808 C C . VAL A 1 98 ? 9.851 3.293 -7.959 1.00 76.19 98 VAL A C 1
ATOM 810 O O . VAL A 1 98 ? 10.663 2.609 -8.575 1.00 76.19 98 VAL A O 1
ATOM 813 N N . VAL A 1 99 ? 9.983 4.617 -7.842 1.00 81.00 99 VAL A N 1
ATOM 814 C CA . VAL A 1 99 ? 11.074 5.462 -8.343 1.00 81.00 99 VAL A CA 1
ATOM 815 C C . VAL A 1 99 ? 12.344 5.416 -7.467 1.00 81.00 99 VAL A C 1
ATOM 817 O O . VAL A 1 99 ? 13.431 5.735 -7.949 1.00 81.00 99 VAL A O 1
ATOM 820 N N . GLU A 1 100 ? 12.273 5.020 -6.200 1.00 84.44 100 GLU A N 1
ATOM 821 C CA . GLU A 1 100 ? 13.446 4.903 -5.317 1.00 84.44 100 GLU A CA 1
ATOM 822 C C . GLU A 1 100 ? 14.237 3.634 -5.649 1.00 84.44 100 GLU A C 1
ATOM 824 O O . GLU A 1 100 ? 15.409 3.716 -6.022 1.00 84.44 100 GLU A O 1
ATOM 829 N N . ILE A 1 101 ? 13.559 2.481 -5.635 1.00 87.94 101 ILE A N 1
ATOM 830 C CA . ILE A 1 101 ? 14.161 1.156 -5.857 1.00 87.94 101 ILE A CA 1
ATOM 831 C C . ILE A 1 101 ? 14.747 0.951 -7.263 1.00 87.94 101 ILE A C 1
ATOM 833 O O . ILE A 1 101 ? 15.675 0.158 -7.426 1.00 87.94 101 ILE A O 1
ATOM 837 N N . VAL A 1 102 ? 14.250 1.658 -8.287 1.00 92.25 102 VAL A N 1
ATOM 838 C CA . VAL A 1 102 ? 14.770 1.522 -9.656 1.00 92.25 102 VAL A CA 1
ATOM 839 C C . VAL A 1 102 ? 16.121 2.222 -9.792 1.00 92.25 102 VAL A C 1
ATOM 841 O O . VAL A 1 102 ? 16.242 3.446 -9.716 1.00 92.25 102 VAL A O 1
ATOM 844 N N . ASN A 1 103 ? 17.145 1.421 -10.050 1.00 95.38 103 ASN A N 1
ATOM 845 C CA . ASN A 1 103 ? 18.518 1.822 -10.329 1.00 95.38 103 ASN A CA 1
ATOM 846 C C . ASN A 1 103 ? 19.097 0.896 -11.430 1.00 95.38 103 ASN A C 1
ATOM 848 O O . ASN A 1 103 ? 18.444 -0.095 -11.768 1.00 95.38 103 ASN A O 1
ATOM 852 N N . PRO A 1 104 ? 20.282 1.186 -12.003 1.00 97.12 104 PRO A N 1
ATOM 853 C CA . PRO A 1 104 ? 20.875 0.377 -13.075 1.00 97.12 104 PRO A CA 1
ATOM 854 C C . PRO A 1 104 ? 20.957 -1.128 -12.759 1.00 97.12 104 PRO A C 1
ATOM 856 O O . PRO A 1 104 ? 20.505 -1.947 -13.555 1.00 97.12 104 PRO A O 1
ATOM 859 N N . SER A 1 105 ? 21.413 -1.497 -11.555 1.00 95.88 105 SER A N 1
ATOM 860 C CA . SER A 1 105 ? 21.531 -2.902 -11.131 1.00 95.88 105 SER A CA 1
ATOM 861 C C . SER A 1 105 ? 20.169 -3.592 -10.975 1.00 95.88 105 SER A C 1
ATOM 863 O O . SER A 1 105 ? 20.010 -4.738 -11.389 1.00 95.88 105 SER A O 1
ATOM 865 N N . TRP A 1 106 ? 19.156 -2.885 -10.456 1.00 95.25 106 TRP A N 1
ATOM 866 C CA . TRP A 1 106 ? 17.779 -3.397 -10.398 1.00 95.25 106 TRP A CA 1
ATOM 867 C C . TRP A 1 106 ? 17.218 -3.670 -11.800 1.00 95.25 106 TRP A C 1
ATOM 869 O O . TRP A 1 106 ? 16.524 -4.664 -12.011 1.00 95.25 106 TRP A O 1
ATOM 879 N N . ILE A 1 107 ? 17.523 -2.802 -12.770 1.00 96.50 107 ILE A N 1
ATOM 880 C CA . ILE A 1 107 ? 17.083 -2.967 -14.160 1.00 96.50 107 ILE A CA 1
ATOM 881 C C . ILE A 1 107 ? 17.765 -4.182 -14.796 1.00 96.50 107 ILE A C 1
ATOM 883 O O . ILE A 1 107 ? 17.080 -5.014 -15.390 1.00 96.50 107 ILE A O 1
ATOM 887 N N . GLU A 1 108 ? 19.082 -4.318 -14.634 1.00 95.94 108 GLU A N 1
ATOM 888 C CA . GLU A 1 108 ? 19.857 -5.443 -15.167 1.00 95.94 108 GLU A CA 1
ATOM 889 C C . GLU A 1 108 ? 19.403 -6.794 -14.585 1.00 95.94 108 GLU A C 1
ATOM 891 O O . GLU A 1 108 ? 19.129 -7.724 -15.346 1.00 95.94 108 GLU A O 1
ATOM 896 N N . ASP A 1 109 ? 19.204 -6.882 -13.263 1.00 94.50 109 ASP A N 1
ATOM 897 C CA . ASP A 1 109 ? 18.646 -8.061 -12.582 1.00 94.50 109 ASP A CA 1
ATOM 898 C C . ASP A 1 109 ? 17.292 -8.486 -13.175 1.00 94.50 109 ASP A C 1
ATOM 900 O O . ASP A 1 109 ? 17.076 -9.654 -13.514 1.00 94.50 109 ASP A O 1
ATOM 904 N N . ARG A 1 110 ? 16.374 -7.527 -13.344 1.00 94.12 110 ARG A N 1
ATOM 905 C CA . ARG A 1 110 ? 15.017 -7.801 -13.837 1.00 94.12 110 ARG A CA 1
ATOM 906 C C . ARG A 1 110 ? 14.973 -8.095 -15.333 1.00 94.12 110 ARG A C 1
ATOM 908 O O . ARG A 1 110 ? 14.147 -8.903 -15.756 1.00 94.12 110 ARG A O 1
ATOM 915 N N . MET A 1 111 ? 15.857 -7.496 -16.130 1.00 94.06 111 MET A N 1
ATOM 916 C CA . MET A 1 111 ? 16.032 -7.863 -17.537 1.00 94.06 111 MET A CA 1
ATOM 917 C C . MET A 1 111 ? 16.590 -9.281 -17.674 1.00 94.06 111 MET A C 1
ATOM 919 O O . MET A 1 111 ? 16.038 -10.074 -18.438 1.00 94.06 111 MET A O 1
ATOM 923 N N . SER A 1 112 ? 17.625 -9.613 -16.896 1.00 92.56 112 SER A N 1
ATOM 924 C CA . SER A 1 112 ? 18.262 -10.934 -16.870 1.00 92.56 112 SER A CA 1
ATOM 925 C C . SER A 1 112 ? 17.258 -12.033 -16.506 1.00 92.56 112 SER A C 1
ATOM 927 O O . SER A 1 112 ? 17.055 -12.966 -17.285 1.00 92.56 112 SER A O 1
ATOM 929 N N . LYS A 1 113 ? 16.512 -11.855 -15.405 1.00 88.50 113 LYS A N 1
ATOM 930 C CA . LYS A 1 113 ? 15.455 -12.783 -14.954 1.00 88.50 113 LYS A CA 1
ATOM 931 C C . LYS A 1 113 ? 14.335 -13.012 -15.975 1.00 88.50 113 LYS A C 1
ATOM 933 O O . LYS A 1 113 ? 13.703 -14.057 -15.936 1.00 88.50 113 LYS A O 1
ATOM 938 N N . LYS A 1 114 ? 14.102 -12.068 -16.892 1.00 87.88 114 LYS A N 1
ATOM 939 C CA . LYS A 1 114 ? 13.116 -12.179 -17.982 1.00 87.88 114 LYS A CA 1
ATOM 940 C C . LYS A 1 114 ? 13.722 -12.547 -19.346 1.00 87.88 114 LYS A C 1
ATOM 942 O O . LYS A 1 114 ? 13.005 -12.569 -20.345 1.00 87.88 114 LYS A O 1
ATOM 947 N N . SER A 1 115 ? 15.036 -12.778 -19.430 1.00 92.50 115 SER A N 1
ATOM 948 C CA . SER A 1 115 ? 15.780 -12.939 -20.694 1.00 92.50 115 SER A CA 1
ATOM 949 C C . SER A 1 115 ? 15.597 -11.787 -21.709 1.00 92.50 115 SER A C 1
ATOM 951 O O . SER A 1 115 ? 15.750 -11.983 -22.920 1.00 92.50 115 SER A O 1
ATOM 953 N N . LEU A 1 116 ? 15.281 -10.578 -21.232 1.00 92.12 116 LEU A N 1
ATOM 954 C CA . LEU A 1 116 ? 15.061 -9.384 -22.055 1.00 92.12 116 LEU A CA 1
ATOM 955 C C . LEU A 1 116 ? 16.384 -8.740 -22.477 1.00 92.12 116 LEU A C 1
ATOM 957 O O . LEU A 1 116 ? 17.313 -8.620 -21.680 1.00 92.12 116 LEU A O 1
ATOM 961 N N . ARG A 1 117 ? 16.454 -8.239 -23.715 1.00 94.50 117 ARG A N 1
ATOM 962 C CA . ARG A 1 117 ? 17.608 -7.481 -24.224 1.00 94.50 117 ARG A CA 1
ATOM 963 C C . ARG A 1 117 ? 17.205 -6.041 -24.536 1.00 94.50 117 ARG A C 1
ATOM 965 O O . ARG A 1 117 ? 16.041 -5.741 -24.783 1.00 94.50 117 ARG A O 1
ATOM 972 N N . ILE A 1 118 ? 18.189 -5.142 -24.622 1.00 96.50 118 ILE A N 1
ATOM 973 C CA . ILE A 1 118 ? 17.972 -3.715 -24.950 1.00 96.50 118 ILE A CA 1
ATOM 974 C C . ILE A 1 118 ? 17.208 -3.541 -26.278 1.00 96.50 118 ILE A C 1
ATOM 976 O O . ILE A 1 118 ? 16.416 -2.616 -26.427 1.00 96.50 118 ILE A O 1
ATOM 980 N N . LYS A 1 119 ? 17.395 -4.459 -27.240 1.00 95.31 119 LYS A N 1
ATOM 981 C CA . LYS A 1 119 ? 16.655 -4.458 -28.513 1.00 95.31 119 LYS A CA 1
ATOM 982 C C . LYS A 1 119 ? 15.151 -4.727 -28.373 1.00 95.31 119 LYS A C 1
ATOM 984 O O . LYS A 1 119 ? 14.411 -4.296 -29.246 1.00 95.31 119 LYS A O 1
ATOM 989 N N . ASP A 1 120 ? 14.736 -5.437 -27.327 1.00 92.50 120 ASP A N 1
ATOM 990 C CA . ASP A 1 120 ? 13.344 -5.821 -27.080 1.00 92.50 120 ASP A CA 1
ATOM 991 C C . ASP A 1 120 ? 12.628 -4.656 -26.382 1.00 92.50 120 ASP A C 1
ATOM 993 O O . ASP A 1 120 ? 11.623 -4.165 -26.882 1.00 92.50 120 ASP A O 1
ATOM 997 N N . LEU A 1 121 ? 13.267 -4.076 -25.355 1.00 92.06 121 LEU A N 1
ATOM 998 C CA . LEU A 1 121 ? 12.867 -2.789 -24.769 1.00 92.06 121 LEU A CA 1
ATOM 999 C C . LEU A 1 121 ? 12.699 -1.687 -25.828 1.00 92.06 121 LEU A C 1
ATOM 1001 O O . LEU A 1 121 ? 11.708 -0.963 -25.806 1.00 92.06 121 LEU A O 1
ATOM 1005 N N . ALA A 1 122 ? 13.654 -1.549 -26.752 1.00 95.00 122 ALA A N 1
ATOM 1006 C CA . ALA A 1 122 ? 13.605 -0.532 -27.806 1.00 95.00 122 ALA A CA 1
ATOM 1007 C C . ALA A 1 122 ? 12.451 -0.745 -28.800 1.00 95.00 122 ALA A C 1
ATOM 1009 O O . ALA A 1 122 ? 11.945 0.223 -29.361 1.00 95.00 122 ALA A O 1
ATOM 1010 N N . PHE A 1 123 ? 12.042 -1.998 -29.018 1.00 92.12 123 PHE A N 1
ATOM 1011 C CA . PHE A 1 123 ? 10.903 -2.339 -29.867 1.00 92.12 123 PHE A CA 1
ATOM 1012 C C . PHE A 1 123 ? 9.578 -2.031 -29.154 1.00 92.12 123 PHE A C 1
ATOM 1014 O O . PHE A 1 123 ? 8.753 -1.309 -29.706 1.00 92.12 123 PHE A O 1
ATOM 1021 N N . ASP A 1 124 ? 9.420 -2.483 -27.907 1.00 89.12 124 ASP A N 1
ATOM 1022 C CA . ASP A 1 124 ? 8.170 -2.333 -27.147 1.00 89.12 124 ASP A CA 1
ATOM 1023 C C . ASP A 1 124 ? 7.901 -0.888 -26.688 1.00 89.12 124 ASP A C 1
ATOM 1025 O O . ASP A 1 124 ? 6.750 -0.471 -26.584 1.00 89.12 124 ASP A O 1
ATOM 1029 N N . THR A 1 125 ? 8.952 -0.114 -26.385 1.00 89.12 125 THR A N 1
ATOM 1030 C CA . THR A 1 125 ? 8.823 1.269 -25.875 1.00 89.12 125 THR A CA 1
ATOM 1031 C C . THR A 1 125 ? 9.012 2.346 -26.944 1.00 89.12 125 THR A C 1
ATOM 1033 O O . THR A 1 125 ? 8.744 3.517 -26.681 1.00 89.12 125 THR A O 1
ATOM 1036 N N . GLY A 1 126 ? 9.528 1.988 -28.126 1.00 91.50 126 GLY A N 1
ATOM 1037 C CA . GLY A 1 126 ? 9.941 2.942 -29.163 1.00 91.50 126 GLY A CA 1
ATOM 1038 C C . GLY A 1 126 ? 11.148 3.821 -28.791 1.00 91.50 126 GLY A C 1
ATOM 1039 O O . GLY A 1 126 ? 11.481 4.744 -29.534 1.00 91.50 126 GLY A O 1
ATOM 1040 N N . ILE A 1 127 ? 11.806 3.577 -27.651 1.00 95.06 127 ILE A N 1
ATOM 1041 C CA . ILE A 1 127 ? 12.925 4.397 -27.172 1.00 95.06 127 ILE A CA 1
ATOM 1042 C C . ILE A 1 127 ? 14.236 3.960 -27.831 1.00 95.06 127 ILE A C 1
ATOM 1044 O O . ILE A 1 127 ? 14.561 2.774 -27.899 1.00 95.06 127 ILE A O 1
ATOM 1048 N N . ASP A 1 128 ? 15.034 4.941 -28.259 1.00 97.44 128 ASP A N 1
ATOM 1049 C CA . ASP A 1 128 ? 16.350 4.693 -28.843 1.00 97.44 128 ASP A CA 1
ATOM 1050 C C . ASP A 1 128 ? 17.278 3.860 -27.932 1.00 97.44 128 ASP A C 1
ATOM 1052 O O . ASP A 1 128 ? 17.382 4.070 -26.716 1.00 97.44 128 ASP A O 1
ATOM 1056 N N . LYS A 1 129 ? 18.018 2.937 -28.556 1.00 97.00 129 LYS A N 1
ATOM 1057 C CA . LYS A 1 129 ? 18.902 1.978 -27.876 1.00 97.00 129 LYS A CA 1
ATOM 1058 C C . LYS A 1 129 ? 20.038 2.657 -27.111 1.00 97.00 129 LYS A C 1
ATOM 1060 O O . LYS A 1 129 ? 20.473 2.113 -26.099 1.00 97.00 129 LYS A O 1
ATOM 1065 N N . THR A 1 130 ? 20.497 3.830 -27.546 1.00 97.44 130 THR A N 1
ATOM 1066 C CA . THR A 1 130 ? 21.534 4.623 -26.863 1.00 97.44 130 THR A CA 1
ATOM 1067 C C . THR A 1 130 ? 21.003 5.202 -25.556 1.00 97.44 130 THR A C 1
ATOM 1069 O O . THR A 1 130 ? 21.695 5.177 -24.540 1.00 97.44 130 THR A O 1
ATOM 1072 N N . ASN A 1 131 ? 19.750 5.673 -25.557 1.00 96.81 131 ASN A N 1
ATOM 1073 C CA . ASN A 1 131 ? 19.083 6.188 -24.360 1.00 96.81 131 ASN A CA 1
ATOM 1074 C C . ASN A 1 131 ? 18.853 5.066 -23.339 1.00 96.81 131 ASN A C 1
ATOM 1076 O O . ASN A 1 131 ? 19.233 5.214 -22.179 1.00 96.81 131 ASN A O 1
ATOM 1080 N N . LEU A 1 132 ? 18.306 3.929 -23.789 1.00 97.56 132 LEU A N 1
ATOM 1081 C CA . LEU A 1 132 ? 18.106 2.744 -22.949 1.00 97.56 132 LEU A CA 1
ATOM 1082 C C . LEU A 1 132 ? 19.435 2.224 -22.386 1.00 97.56 132 LEU A C 1
ATOM 1084 O O . LEU A 1 132 ? 19.549 2.058 -21.177 1.00 97.56 132 LEU A O 1
ATOM 1088 N N . SER A 1 133 ? 20.452 2.033 -23.234 1.00 97.69 133 SER A N 1
ATOM 1089 C CA . SER A 1 133 ? 21.791 1.597 -22.812 1.00 97.69 133 SER A CA 1
ATOM 1090 C C . SER A 1 133 ? 22.383 2.524 -21.749 1.00 97.69 133 SER A C 1
ATOM 1092 O O . SER A 1 133 ? 22.829 2.045 -20.710 1.00 97.69 133 SER A O 1
ATOM 1094 N N . GLY A 1 134 ? 22.295 3.846 -21.949 1.00 97.81 134 GLY A N 1
ATOM 1095 C CA . GLY A 1 134 ? 22.796 4.838 -20.996 1.00 97.81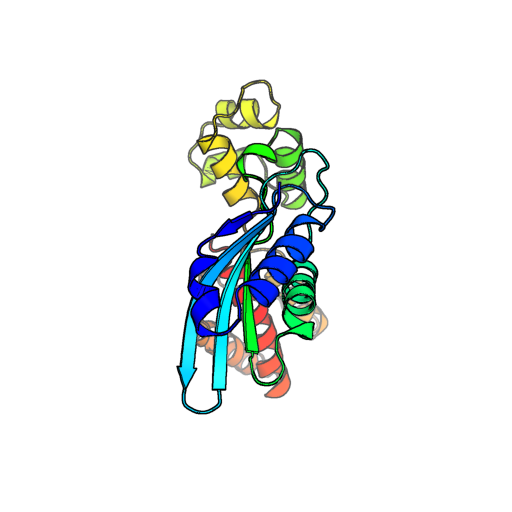 134 GLY A CA 1
ATOM 1096 C C . GLY A 1 134 ? 22.117 4.797 -19.623 1.00 97.81 134 GLY A C 1
ATOM 1097 O O . GLY A 1 134 ? 22.767 5.042 -18.610 1.00 97.81 134 GLY A O 1
ATOM 1098 N N . TRP A 1 135 ? 20.825 4.463 -19.563 1.00 98.12 135 TRP A N 1
ATOM 1099 C CA . TRP A 1 135 ? 20.116 4.273 -18.292 1.00 98.12 135 TRP A CA 1
ATOM 1100 C C . TRP A 1 135 ? 20.422 2.919 -17.639 1.00 98.12 135 TRP A C 1
ATOM 1102 O O . TRP A 1 135 ? 20.587 2.853 -16.422 1.00 98.12 135 TRP A O 1
ATOM 1112 N N . ILE A 1 136 ? 20.531 1.854 -18.440 1.00 97.25 136 ILE A N 1
ATOM 1113 C CA . ILE A 1 136 ? 20.780 0.477 -17.980 1.00 97.25 136 ILE A CA 1
ATOM 1114 C C . ILE A 1 136 ? 22.206 0.318 -17.436 1.00 97.25 136 ILE A C 1
ATOM 1116 O O . ILE A 1 136 ? 22.393 -0.356 -16.433 1.00 97.25 136 ILE A O 1
ATOM 1120 N N . ASN A 1 137 ? 23.202 0.971 -18.044 1.00 96.62 137 ASN A N 1
ATOM 1121 C CA . ASN A 1 137 ? 24.594 0.945 -17.576 1.00 96.62 137 ASN A CA 1
ATOM 1122 C C . ASN A 1 137 ? 24.950 2.082 -16.593 1.00 96.62 137 ASN A C 1
ATOM 1124 O O . ASN A 1 137 ? 26.104 2.211 -16.192 1.00 96.62 137 ASN A O 1
ATOM 1128 N N . GLY A 1 138 ? 23.987 2.940 -16.235 1.00 96.06 138 GLY A N 1
ATOM 1129 C CA . GLY A 1 138 ? 24.181 4.060 -15.308 1.00 96.06 138 GLY A CA 1
ATOM 1130 C C . GLY A 1 138 ? 24.968 5.266 -15.841 1.00 96.06 138 GLY A C 1
ATOM 1131 O O . GLY A 1 138 ? 25.087 6.252 -15.116 1.00 96.06 138 GLY A O 1
ATOM 1132 N N . SER A 1 139 ? 25.458 5.258 -17.089 1.00 97.38 139 SER A N 1
ATOM 1133 C CA . SER A 1 139 ? 26.169 6.410 -17.686 1.00 97.38 139 SER A CA 1
ATOM 1134 C C . SER A 1 139 ? 25.275 7.635 -17.936 1.00 97.38 139 SER A C 1
ATOM 1136 O O . SER A 1 139 ? 25.774 8.727 -18.216 1.00 97.38 139 SER A O 1
ATOM 1138 N N . ARG A 1 140 ? 23.951 7.486 -17.804 1.00 96.69 140 ARG A N 1
ATOM 1139 C CA . ARG A 1 140 ? 22.972 8.575 -17.806 1.00 96.69 140 ARG A CA 1
ATOM 1140 C C . ARG A 1 140 ? 22.001 8.438 -16.633 1.00 96.69 140 ARG A C 1
ATOM 1142 O O . ARG A 1 140 ? 21.383 7.394 -16.439 1.00 96.69 140 ARG A O 1
ATOM 1149 N N . ALA A 1 141 ? 21.782 9.536 -15.913 1.00 96.19 141 ALA A N 1
ATOM 1150 C CA . ALA A 1 141 ? 20.758 9.613 -14.876 1.00 96.19 141 ALA A CA 1
ATOM 1151 C C . ALA A 1 141 ? 19.337 9.386 -15.439 1.00 96.19 141 ALA A C 1
ATOM 1153 O O . ALA A 1 141 ? 18.988 9.857 -16.525 1.00 96.19 141 ALA A O 1
ATOM 1154 N N . MET A 1 142 ? 18.502 8.684 -14.671 1.00 95.44 142 MET A N 1
ATOM 1155 C CA . MET A 1 142 ? 17.084 8.473 -14.975 1.00 95.44 142 MET A CA 1
ATOM 1156 C C . MET A 1 142 ? 16.218 9.507 -14.253 1.00 95.44 142 MET A C 1
ATOM 1158 O O . MET A 1 142 ? 16.328 9.668 -13.037 1.00 95.44 142 MET A O 1
ATOM 1162 N N . SER A 1 143 ? 15.312 10.160 -14.981 1.00 94.75 143 SER A N 1
ATOM 1163 C CA . SER A 1 143 ? 14.247 10.969 -14.381 1.00 94.75 143 SER A CA 1
ATOM 1164 C C . SER A 1 143 ? 13.168 10.077 -13.750 1.00 94.75 143 SER A C 1
ATOM 1166 O O . SER A 1 143 ? 13.066 8.889 -14.067 1.00 94.75 143 SER A O 1
ATOM 1168 N N . GLN A 1 144 ? 12.331 10.639 -12.870 1.00 90.81 144 GLN A N 1
ATOM 1169 C CA . GLN A 1 144 ? 11.279 9.866 -12.195 1.00 90.81 144 GLN A CA 1
ATOM 1170 C C . GLN A 1 144 ? 10.326 9.130 -13.169 1.00 90.81 144 GLN A C 1
ATOM 1172 O O . GLN A 1 144 ? 10.074 7.947 -12.937 1.00 90.81 144 GLN A O 1
ATOM 1177 N N . PRO A 1 145 ? 9.872 9.728 -14.297 1.00 93.06 145 PRO A N 1
ATOM 1178 C CA . PRO A 1 145 ? 9.060 9.012 -15.287 1.00 93.06 145 PRO A CA 1
ATOM 1179 C C . PRO A 1 145 ? 9.789 7.838 -15.955 1.00 93.06 145 PRO A C 1
ATOM 1181 O O . PRO A 1 145 ? 9.186 6.789 -16.163 1.00 93.06 145 PRO A O 1
ATOM 1184 N N . VAL A 1 146 ? 11.091 7.972 -16.244 1.00 95.19 146 VAL A N 1
ATOM 1185 C CA . VAL A 1 146 ? 11.908 6.885 -16.821 1.00 95.19 146 VAL A CA 1
ATOM 1186 C C . VAL A 1 146 ? 12.043 5.730 -15.830 1.00 95.19 146 VAL A C 1
ATOM 1188 O O . VAL A 1 146 ? 11.877 4.570 -16.204 1.00 95.19 146 VAL A O 1
ATOM 1191 N N . LYS A 1 147 ? 12.274 6.035 -14.548 1.00 94.81 147 LYS A N 1
ATOM 1192 C CA . LYS A 1 147 ? 12.297 5.016 -13.496 1.00 94.81 147 LYS A CA 1
ATOM 1193 C C . LYS A 1 147 ? 10.947 4.305 -13.347 1.00 94.81 147 LYS A C 1
ATOM 1195 O O . LYS A 1 147 ? 10.920 3.080 -13.279 1.00 94.81 147 LYS A O 1
ATOM 1200 N N . ALA A 1 148 ? 9.836 5.044 -13.351 1.00 91.75 148 ALA A N 1
ATOM 1201 C CA . ALA A 1 148 ? 8.493 4.464 -13.285 1.00 91.75 148 ALA A CA 1
ATOM 1202 C C . ALA A 1 148 ? 8.179 3.578 -14.508 1.00 91.75 148 ALA A C 1
ATOM 1204 O O . ALA A 1 148 ? 7.644 2.483 -14.349 1.00 91.75 148 ALA A O 1
ATOM 1205 N N . MET A 1 149 ? 8.570 4.002 -15.715 1.00 94.69 149 MET A N 1
ATOM 1206 C CA . MET A 1 149 ? 8.469 3.200 -16.941 1.00 94.69 149 MET A CA 1
ATOM 1207 C C . MET A 1 149 ? 9.223 1.869 -16.805 1.00 94.69 149 MET A C 1
ATOM 1209 O O . MET A 1 149 ? 8.635 0.811 -17.036 1.00 94.69 149 MET A O 1
ATOM 1213 N N . PHE A 1 150 ? 10.495 1.904 -16.383 1.00 95.19 150 PHE A N 1
ATOM 1214 C CA . PHE A 1 150 ? 11.267 0.685 -16.129 1.00 95.19 150 PHE A CA 1
ATOM 1215 C C . PHE A 1 150 ? 10.625 -0.184 -15.046 1.00 95.19 150 PHE A C 1
ATOM 1217 O O . PHE A 1 150 ? 10.544 -1.395 -15.237 1.00 95.19 150 PHE A O 1
ATOM 1224 N N . TYR A 1 151 ? 10.120 0.405 -13.953 1.00 92.88 151 TYR A N 1
ATOM 1225 C CA . TYR A 1 151 ? 9.420 -0.347 -12.912 1.00 92.88 151 TYR A CA 1
ATOM 1226 C C . TYR A 1 151 ? 8.235 -1.125 -13.484 1.00 92.88 151 TYR A C 1
ATOM 1228 O O . TYR A 1 151 ? 8.189 -2.345 -13.341 1.00 92.88 151 TYR A O 1
ATOM 1236 N N . TYR A 1 152 ? 7.293 -0.453 -14.150 1.00 89.19 152 TYR A N 1
ATOM 1237 C CA . TYR A 1 152 ? 6.081 -1.107 -14.644 1.00 89.19 152 TYR A CA 1
ATOM 1238 C C . TYR A 1 152 ? 6.382 -2.135 -15.739 1.00 89.19 152 TYR A C 1
ATOM 1240 O O . TYR A 1 152 ? 5.853 -3.241 -15.687 1.00 89.19 152 TYR A O 1
ATOM 1248 N N . TYR A 1 153 ? 7.276 -1.839 -16.685 1.00 90.75 153 TYR A N 1
ATOM 1249 C CA . TYR A 1 153 ? 7.639 -2.803 -17.730 1.00 90.75 153 TYR A CA 1
ATOM 1250 C C . TYR A 1 153 ? 8.386 -4.031 -17.160 1.00 90.75 153 TYR A C 1
ATOM 1252 O O . TYR A 1 153 ? 8.131 -5.174 -17.548 1.00 90.75 153 TYR A O 1
ATOM 1260 N N . LEU A 1 154 ? 9.288 -3.842 -16.189 1.00 91.12 154 LEU A N 1
ATOM 1261 C CA . LEU A 1 154 ? 10.110 -4.933 -15.647 1.00 91.12 154 LEU A CA 1
ATOM 1262 C C . LEU A 1 154 ? 9.475 -5.683 -14.469 1.00 91.12 154 LEU A C 1
ATOM 1264 O O . LEU A 1 154 ? 9.829 -6.839 -14.256 1.00 91.12 154 LEU A O 1
ATOM 1268 N N . THR A 1 155 ? 8.490 -5.112 -13.771 1.00 86.56 155 THR A N 1
ATOM 1269 C CA . THR A 1 155 ? 7.636 -5.877 -12.840 1.00 86.56 155 THR A CA 1
ATOM 1270 C C . THR A 1 155 ? 6.527 -6.647 -13.547 1.00 86.56 155 THR A C 1
ATOM 1272 O O . THR A 1 155 ? 6.086 -7.658 -13.011 1.00 86.56 155 THR A O 1
ATOM 1275 N N . ARG A 1 156 ? 6.121 -6.240 -14.762 1.00 78.94 156 ARG A N 1
ATOM 1276 C CA . ARG A 1 156 ? 5.021 -6.890 -15.485 1.00 78.94 156 ARG A CA 1
ATOM 1277 C C . ARG A 1 156 ? 5.260 -8.389 -15.781 1.00 78.94 156 ARG A C 1
ATOM 1279 O O . ARG A 1 156 ? 6.131 -8.724 -16.578 1.00 78.94 156 ARG A O 1
ATOM 1286 N N . PRO A 1 157 ? 4.425 -9.284 -15.258 1.00 66.50 157 PRO A N 1
ATOM 1287 C CA . PRO A 1 157 ? 4.043 -11.068 -16.006 1.00 66.50 157 PRO A CA 1
ATOM 1288 C C . PRO A 1 157 ? 4.391 -11.644 -17.396 1.00 66.50 157 PRO A C 1
ATOM 1290 O O . PRO A 1 157 ? 3.744 -12.599 -17.780 1.00 66.50 157 PRO A O 1
ATOM 1293 N N . THR A 1 158 ? 5.370 -11.121 -18.143 1.00 59.03 158 THR A N 1
ATOM 1294 C CA . THR A 1 158 ? 5.792 -11.541 -19.513 1.00 59.03 158 THR A CA 1
ATOM 1295 C C . THR A 1 158 ? 4.964 -12.671 -20.194 1.00 59.03 158 THR A C 1
ATOM 1297 O O . THR A 1 158 ? 5.370 -13.831 -20.237 1.00 59.03 158 THR A O 1
ATOM 1300 N N . GLU A 1 159 ? 3.817 -12.308 -20.780 1.00 56.88 159 GLU A N 1
ATOM 1301 C CA . GLU A 1 159 ? 2.611 -13.146 -20.993 1.00 56.88 159 GLU A CA 1
ATOM 1302 C C . GLU A 1 159 ? 2.745 -14.525 -21.692 1.00 56.88 159 GLU A C 1
ATOM 1304 O O . GLU A 1 159 ? 1.821 -15.333 -21.657 1.00 56.88 159 GLU A O 1
ATOM 1309 N N . ARG A 1 160 ? 3.833 -14.801 -22.425 1.00 47.75 160 ARG A N 1
ATOM 1310 C CA . ARG A 1 160 ? 3.739 -15.604 -23.668 1.00 47.75 160 ARG A CA 1
ATOM 1311 C C . ARG A 1 160 ? 4.684 -16.797 -23.841 1.00 47.75 160 ARG A C 1
ATOM 1313 O O . ARG A 1 160 ? 4.745 -17.329 -24.949 1.00 47.75 160 ARG A O 1
ATOM 1320 N N . LYS A 1 161 ? 5.458 -17.217 -22.830 1.00 44.22 161 LYS A N 1
ATOM 1321 C CA . LYS A 1 161 ? 6.494 -18.264 -23.036 1.00 44.22 161 LYS A CA 1
ATOM 1322 C C . LYS A 1 161 ? 6.457 -19.442 -22.067 1.00 44.22 161 LYS A C 1
ATOM 1324 O O . LYS A 1 161 ? 6.302 -20.567 -22.527 1.00 44.22 161 LYS A O 1
ATOM 1329 N N . GLU A 1 162 ? 6.581 -19.218 -20.764 1.00 44.75 162 GLU A N 1
ATOM 1330 C CA . GLU A 1 162 ? 6.861 -20.316 -19.821 1.00 44.75 162 GLU A CA 1
ATOM 1331 C C . GLU A 1 162 ? 5.652 -21.249 -19.625 1.00 44.75 162 GLU A C 1
ATOM 1333 O O . GLU A 1 162 ? 5.775 -22.453 -19.831 1.00 44.75 162 GLU A O 1
ATOM 1338 N N . ILE A 1 163 ? 4.452 -20.701 -19.399 1.00 46.41 163 ILE A N 1
ATOM 1339 C CA . ILE A 1 163 ? 3.211 -21.487 -19.230 1.00 46.41 163 ILE A CA 1
ATOM 1340 C C . ILE A 1 163 ? 2.877 -22.320 -20.478 1.00 46.41 163 ILE A C 1
ATOM 1342 O O . ILE A 1 163 ? 2.469 -23.474 -20.364 1.00 46.41 163 ILE A O 1
ATOM 1346 N N . ILE A 1 164 ? 3.072 -21.764 -21.681 1.00 50.81 164 ILE A N 1
ATOM 1347 C CA . ILE A 1 164 ? 2.830 -22.494 -22.936 1.00 50.81 164 ILE A CA 1
ATOM 1348 C C . ILE A 1 164 ? 3.852 -23.625 -23.092 1.00 50.81 164 ILE A C 1
ATOM 1350 O O . ILE A 1 164 ? 3.472 -24.730 -23.476 1.00 50.81 164 ILE A O 1
ATOM 1354 N N . VAL A 1 165 ? 5.126 -23.381 -22.768 1.00 52.50 165 VAL A N 1
ATOM 1355 C CA . VAL A 1 165 ? 6.170 -24.414 -22.807 1.00 52.50 165 VAL A CA 1
ATOM 1356 C C . VAL A 1 165 ? 5.868 -25.536 -21.814 1.00 52.50 165 VAL A C 1
ATOM 1358 O O . VAL A 1 165 ? 5.907 -26.695 -22.217 1.00 52.50 165 VAL A O 1
ATOM 1361 N N . ASP A 1 166 ? 5.484 -25.239 -20.573 1.00 51.12 166 ASP A N 1
ATOM 1362 C CA . ASP A 1 166 ? 5.211 -26.285 -19.580 1.00 51.12 166 ASP A CA 1
ATOM 1363 C C . ASP A 1 166 ? 3.895 -27.036 -19.811 1.00 51.12 166 ASP A C 1
ATOM 1365 O O . ASP A 1 166 ? 3.852 -28.260 -19.650 1.00 51.12 166 ASP A O 1
ATOM 1369 N N . PHE A 1 167 ? 2.851 -26.367 -20.308 1.00 50.59 167 PHE A N 1
ATOM 1370 C CA . PHE A 1 167 ? 1.631 -27.041 -20.759 1.00 50.59 167 PHE A CA 1
ATOM 1371 C C . PHE A 1 167 ? 1.908 -27.968 -21.956 1.00 50.59 167 PHE A C 1
ATOM 1373 O O . PHE A 1 167 ? 1.483 -29.126 -21.960 1.00 50.59 167 PHE A O 1
ATOM 1380 N N . MET A 1 168 ? 2.696 -27.514 -22.938 1.00 51.47 168 MET A N 1
ATOM 1381 C CA . MET A 1 168 ? 3.116 -28.342 -24.075 1.00 51.47 168 MET A CA 1
ATOM 1382 C C . MET A 1 168 ? 4.067 -29.473 -23.657 1.00 51.47 168 MET A C 1
ATOM 1384 O O . MET A 1 168 ? 3.955 -30.580 -24.179 1.00 51.47 168 MET A O 1
ATOM 1388 N N . ASN A 1 169 ? 4.946 -29.256 -22.674 1.00 55.06 169 ASN A N 1
ATOM 1389 C CA . ASN A 1 169 ? 5.765 -30.309 -22.067 1.00 55.06 169 ASN A CA 1
ATOM 1390 C C . ASN A 1 169 ? 4.895 -31.355 -21.356 1.00 55.06 169 ASN A C 1
ATOM 1392 O O . ASN A 1 169 ? 5.209 -32.543 -21.409 1.00 55.06 169 ASN A O 1
ATOM 1396 N N . CYS A 1 170 ? 3.802 -30.941 -20.711 1.00 51.38 170 CYS A N 1
ATOM 1397 C CA . CYS A 1 170 ? 2.841 -31.847 -20.087 1.00 51.38 170 CYS A CA 1
ATOM 1398 C C . CYS A 1 170 ? 2.096 -32.686 -21.142 1.00 51.38 170 CYS A C 1
ATOM 1400 O O . CYS A 1 170 ? 2.056 -33.912 -21.036 1.00 51.38 170 CYS A O 1
ATOM 1402 N N . LEU A 1 171 ? 1.612 -32.062 -22.224 1.00 50.22 171 LEU A N 1
ATOM 1403 C CA . LEU A 1 171 ? 0.978 -32.766 -23.350 1.00 50.22 171 LEU A CA 1
ATOM 1404 C C . LEU A 1 171 ? 1.938 -33.739 -24.062 1.00 50.22 171 LEU A C 1
ATOM 1406 O O . LEU A 1 171 ? 1.565 -34.884 -24.315 1.00 50.22 171 LEU A O 1
ATOM 1410 N N . ASN A 1 172 ? 3.186 -33.329 -24.313 1.00 51.66 172 ASN A N 1
ATOM 1411 C CA . ASN A 1 172 ? 4.225 -34.183 -24.907 1.00 51.66 172 ASN A CA 1
ATOM 1412 C C . ASN A 1 172 ? 4.628 -35.358 -23.994 1.00 51.66 172 ASN A C 1
ATOM 1414 O O . ASN A 1 172 ? 5.017 -36.413 -24.488 1.00 51.66 172 ASN A O 1
ATOM 1418 N N . LYS A 1 173 ? 4.524 -35.204 -22.665 1.00 53.81 173 LYS A N 1
ATOM 1419 C CA . LYS A 1 173 ? 4.691 -36.309 -21.701 1.00 53.81 173 LYS A CA 1
ATOM 1420 C C . LYS A 1 173 ? 3.468 -37.235 -21.652 1.00 53.81 173 LYS A C 1
ATOM 1422 O O . LYS A 1 173 ? 3.619 -38.398 -21.293 1.00 53.81 173 LYS A O 1
ATOM 1427 N N . ALA A 1 174 ? 2.278 -36.747 -22.013 1.00 51.56 174 ALA A N 1
ATOM 1428 C CA . ALA A 1 174 ? 1.028 -37.508 -21.959 1.00 51.56 174 ALA A CA 1
ATOM 1429 C C . ALA A 1 174 ? 0.783 -38.416 -23.183 1.00 51.56 174 ALA A C 1
ATOM 1431 O O . ALA A 1 174 ? 0.105 -39.435 -23.047 1.00 51.56 174 ALA A O 1
ATOM 1432 N N . LYS A 1 175 ? 1.320 -38.088 -24.370 1.00 44.53 175 LYS A N 1
ATOM 1433 C CA . LYS A 1 175 ? 1.285 -38.962 -25.562 1.00 44.53 175 LYS A CA 1
ATOM 1434 C C . LYS A 1 175 ? 2.594 -38.891 -26.355 1.00 44.53 175 LYS A C 1
ATOM 1436 O O . LYS A 1 175 ? 3.068 -37.814 -26.701 1.00 44.53 175 LYS A O 1
ATOM 1441 N N . VAL A 1 176 ? 3.130 -40.058 -26.715 1.00 51.34 176 VAL A N 1
ATOM 1442 C CA . VAL A 1 176 ? 4.325 -40.187 -27.562 1.00 51.34 176 VAL A CA 1
ATOM 1443 C C . VAL A 1 176 ? 4.039 -39.681 -28.982 1.00 51.34 176 VAL A C 1
ATOM 1445 O O . VAL A 1 176 ? 3.220 -40.261 -29.688 1.00 51.34 176 VAL A O 1
ATOM 1448 N N . GLY A 1 177 ? 4.782 -38.662 -29.426 1.00 46.09 177 GLY A N 1
ATOM 1449 C CA . GLY A 1 177 ? 5.072 -38.454 -30.852 1.00 46.09 177 GLY A CA 1
ATOM 1450 C C . GLY A 1 177 ? 4.202 -37.482 -31.661 1.00 46.09 177 GLY A C 1
ATOM 1451 O O . GLY A 1 177 ? 4.363 -37.462 -32.879 1.00 46.09 177 GLY A O 1
ATOM 1452 N N . THR A 1 178 ? 3.340 -36.653 -31.056 1.00 49.53 178 THR A N 1
ATOM 1453 C CA . THR A 1 178 ? 2.489 -35.708 -31.820 1.00 49.53 178 THR A CA 1
ATOM 1454 C C . THR A 1 178 ? 2.703 -34.248 -31.413 1.00 49.53 178 THR A C 1
ATOM 1456 O O . THR A 1 178 ? 2.267 -33.823 -30.348 1.00 49.53 178 THR A O 1
ATOM 1459 N N . VAL A 1 179 ? 3.313 -33.449 -32.296 1.00 48.47 179 VAL A N 1
ATOM 1460 C CA . VAL A 1 179 ? 3.483 -31.997 -32.102 1.00 48.47 179 VAL A CA 1
ATOM 1461 C C . VAL A 1 179 ? 2.199 -31.257 -32.490 1.00 48.47 179 VAL A C 1
ATOM 1463 O O . VAL A 1 179 ? 1.701 -31.416 -33.603 1.00 48.47 179 VAL A O 1
ATOM 1466 N N . ILE A 1 180 ? 1.678 -30.417 -31.591 1.00 45.38 180 ILE A N 1
ATOM 1467 C CA . ILE A 1 180 ? 0.469 -29.607 -31.814 1.00 45.38 180 ILE A CA 1
ATOM 1468 C C . ILE A 1 180 ? 0.874 -28.128 -31.983 1.00 45.38 180 ILE A C 1
ATOM 1470 O O . ILE A 1 180 ? 1.556 -27.597 -31.107 1.00 45.38 180 ILE A O 1
ATOM 1474 N N . PRO A 1 181 ? 0.467 -27.429 -33.060 1.00 43.59 181 PRO A N 1
ATOM 1475 C CA . PRO A 1 181 ? 0.712 -25.993 -33.199 1.00 43.59 181 PRO A CA 1
ATOM 1476 C C . PRO A 1 181 ? -0.206 -25.172 -32.276 1.00 43.59 181 PRO A C 1
ATOM 1478 O O . PRO A 1 181 ? -1.391 -25.477 -32.130 1.00 43.59 181 PRO A O 1
ATOM 1481 N N . VAL A 1 182 ? 0.336 -24.105 -31.681 1.00 46.19 182 VAL A N 1
ATOM 1482 C CA . VAL A 1 182 ? -0.370 -23.217 -30.736 1.00 46.19 182 VAL A CA 1
ATOM 1483 C C . VAL A 1 182 ? -0.782 -21.907 -31.435 1.00 46.19 182 VAL A C 1
ATOM 1485 O O . VAL A 1 182 ? 0.076 -21.279 -32.057 1.00 46.19 182 VAL A O 1
ATOM 1488 N N . PRO A 1 183 ? -2.049 -21.451 -31.340 1.00 39.03 183 PRO A N 1
ATOM 1489 C CA . PRO A 1 183 ? -2.470 -20.144 -31.852 1.00 39.03 183 PRO A CA 1
ATOM 1490 C C . PRO A 1 183 ? -1.943 -18.989 -30.987 1.00 39.03 183 PRO A C 1
ATOM 1492 O O . PRO A 1 183 ? -2.056 -19.023 -29.765 1.00 39.03 183 PRO A O 1
ATOM 1495 N N . THR A 1 184 ? -1.427 -17.930 -31.611 1.00 43.50 184 THR A N 1
ATOM 1496 C CA . THR A 1 184 ? -0.853 -16.759 -30.923 1.00 43.50 184 THR A CA 1
ATOM 1497 C C . THR A 1 184 ? -1.829 -15.576 -30.871 1.00 43.50 184 THR A C 1
ATOM 1499 O O . THR A 1 184 ? -1.621 -14.576 -31.557 1.00 43.50 184 THR A O 1
ATOM 1502 N N . PHE A 1 185 ? -2.894 -15.677 -30.070 1.00 41.28 185 PHE A N 1
ATOM 1503 C CA . PHE A 1 185 ? -3.897 -14.611 -29.899 1.00 41.28 185 PHE A CA 1
ATOM 1504 C C . PHE A 1 185 ? -4.372 -14.504 -28.442 1.00 41.28 185 PHE A C 1
ATOM 1506 O O . PHE A 1 185 ? -4.420 -15.513 -27.741 1.00 41.28 185 PHE A O 1
ATOM 1513 N N . HIS A 1 186 ? -4.753 -13.298 -27.997 1.00 50.31 186 HIS A N 1
ATOM 1514 C CA . HIS A 1 186 ? -5.496 -13.133 -26.740 1.00 50.31 186 HIS A CA 1
ATOM 1515 C C . HIS A 1 186 ? -6.909 -13.697 -26.942 1.00 50.31 186 HIS A C 1
ATOM 1517 O O . HIS A 1 186 ? -7.554 -13.408 -27.950 1.00 50.31 186 HIS A O 1
ATOM 1523 N N . LEU A 1 187 ? -7.372 -14.515 -26.000 1.00 52.62 187 LEU A N 1
ATOM 1524 C CA . LEU A 1 187 ? -8.629 -15.260 -26.070 1.00 52.62 187 LEU A CA 1
ATOM 1525 C C . LEU A 1 187 ? -9.371 -15.131 -24.736 1.00 52.62 187 LEU A C 1
ATOM 1527 O O . LEU A 1 187 ? -8.741 -15.163 -23.675 1.00 52.62 187 LEU A O 1
ATOM 1531 N N . SER A 1 188 ? -10.702 -15.010 -24.765 1.00 57.91 188 SER A N 1
ATOM 1532 C CA . SER A 1 188 ? -11.483 -14.994 -23.522 1.00 57.91 188 SER A CA 1
ATOM 1533 C C . SER A 1 188 ? -11.475 -16.372 -22.849 1.00 57.91 188 SER A C 1
ATOM 1535 O O . SER A 1 188 ? -11.181 -17.389 -23.479 1.00 57.91 188 SER A O 1
ATOM 1537 N N . GLU A 1 189 ? -11.860 -16.443 -21.571 1.00 51.44 189 GLU A N 1
ATOM 1538 C CA . GLU A 1 189 ? -12.050 -17.724 -20.869 1.00 51.44 189 GLU A CA 1
ATOM 1539 C C . GLU A 1 189 ? -12.957 -18.689 -21.659 1.00 51.44 189 GLU A C 1
ATOM 1541 O O . GLU A 1 189 ? -12.708 -19.895 -21.709 1.00 51.44 189 GLU A O 1
ATOM 1546 N N . ILE A 1 190 ? -14.009 -18.152 -22.286 1.00 59.28 190 ILE A N 1
ATOM 1547 C CA . ILE A 1 190 ? -14.974 -18.917 -23.080 1.00 59.28 190 ILE A CA 1
ATOM 1548 C C . ILE A 1 190 ? -14.296 -19.473 -24.336 1.00 59.28 190 ILE A C 1
ATOM 1550 O O . ILE A 1 190 ? -14.512 -20.637 -24.677 1.00 59.28 190 ILE A O 1
ATOM 1554 N N . ASP A 1 191 ? -13.439 -18.691 -24.989 1.00 58.75 191 ASP A N 1
ATOM 1555 C CA . ASP A 1 191 ? -12.709 -19.121 -26.184 1.00 58.75 191 ASP A CA 1
ATOM 1556 C C . ASP A 1 191 ? -11.632 -20.158 -25.850 1.00 58.75 191 ASP A C 1
ATOM 1558 O O . ASP A 1 191 ? -11.503 -21.151 -26.563 1.00 58.75 191 ASP A O 1
ATOM 1562 N N . ILE A 1 192 ? -10.901 -19.991 -24.739 1.00 58.22 192 ILE A N 1
ATOM 1563 C CA . ILE A 1 192 ? -9.901 -20.973 -24.291 1.00 58.22 192 ILE A CA 1
ATOM 1564 C C . ILE A 1 192 ? -10.585 -22.285 -23.887 1.00 58.22 192 ILE A C 1
ATOM 1566 O O . ILE A 1 192 ? -10.120 -23.361 -24.270 1.00 58.22 192 ILE A O 1
ATOM 1570 N N . ARG A 1 193 ? -11.729 -22.224 -23.188 1.00 57.00 193 ARG A N 1
ATOM 1571 C CA . ARG A 1 193 ? -12.553 -23.410 -22.898 1.00 57.00 193 ARG A CA 1
ATOM 1572 C C . ARG A 1 193 ? -12.986 -24.119 -24.177 1.00 57.00 193 ARG A C 1
ATOM 1574 O O . ARG A 1 193 ? -12.750 -25.319 -24.297 1.00 57.00 193 ARG A O 1
ATOM 1581 N N . HIS A 1 194 ? -13.560 -23.403 -25.143 1.00 59.28 194 HIS A N 1
ATOM 1582 C CA . HIS A 1 194 ? -13.965 -24.005 -26.415 1.00 59.28 194 HIS A CA 1
ATOM 1583 C C . HIS A 1 194 ? -12.774 -24.547 -27.215 1.00 59.28 194 HIS A C 1
ATOM 1585 O O . HIS A 1 194 ? -12.885 -25.634 -27.778 1.00 59.28 194 HIS A O 1
ATOM 1591 N N . TYR A 1 195 ? -11.629 -23.858 -27.229 1.00 66.75 195 TYR A N 1
ATOM 1592 C CA . TYR A 1 195 ? -10.411 -24.321 -27.896 1.00 66.75 195 TYR A CA 1
ATOM 1593 C C . TYR A 1 195 ? -9.889 -25.631 -27.292 1.00 66.75 195 TYR A C 1
ATOM 1595 O O . TYR A 1 195 ? -9.630 -26.584 -28.027 1.00 66.75 195 TYR A O 1
ATOM 1603 N N . LEU A 1 196 ? -9.785 -25.713 -25.961 1.00 63.50 196 LEU A N 1
ATOM 1604 C CA . LEU A 1 196 ? -9.297 -26.908 -25.266 1.00 63.50 196 LEU A CA 1
ATOM 1605 C C . LEU A 1 196 ? -10.277 -28.080 -25.360 1.00 63.50 196 LEU A C 1
ATOM 1607 O O . LEU A 1 196 ? -9.845 -29.206 -25.598 1.00 63.50 196 LEU A O 1
ATOM 1611 N N . ILE A 1 197 ? -11.586 -27.830 -25.242 1.00 61.97 197 ILE A N 1
ATOM 1612 C CA . ILE A 1 197 ? -12.621 -28.857 -25.442 1.00 61.97 197 ILE A CA 1
ATOM 1613 C C . ILE A 1 197 ? -12.571 -29.376 -26.884 1.00 61.97 197 ILE A C 1
ATOM 1615 O O . ILE A 1 197 ? -12.492 -30.586 -27.098 1.00 61.97 197 ILE A O 1
ATOM 1619 N N . LYS A 1 198 ? -12.518 -28.478 -27.876 1.00 66.75 198 LYS A N 1
ATOM 1620 C CA . LYS A 1 198 ? -12.385 -28.842 -29.292 1.00 66.75 198 LYS A CA 1
ATOM 1621 C C . LYS A 1 198 ? -11.114 -29.656 -29.549 1.00 66.75 198 LYS A C 1
ATOM 1623 O O . LYS A 1 198 ? -11.198 -30.696 -30.194 1.00 66.75 198 LYS A O 1
ATOM 1628 N N . LYS A 1 199 ? -9.961 -29.253 -29.001 1.00 65.00 199 LYS A N 1
ATOM 1629 C CA . LYS A 1 199 ? -8.701 -30.002 -29.150 1.00 65.00 199 LYS A CA 1
ATOM 1630 C C . LYS A 1 199 ? -8.715 -31.358 -28.446 1.00 65.00 199 LYS A C 1
ATOM 1632 O O . LYS A 1 199 ? -8.204 -32.317 -29.014 1.00 65.00 199 LYS A O 1
ATOM 1637 N N . ALA A 1 200 ? -9.316 -31.481 -27.264 1.00 59.47 200 ALA A N 1
ATOM 1638 C CA . ALA A 1 200 ? -9.452 -32.773 -26.589 1.00 59.47 200 ALA A CA 1
ATOM 1639 C C . ALA A 1 200 ? -10.329 -33.753 -27.390 1.00 59.47 200 ALA A C 1
ATOM 1641 O O . ALA A 1 200 ? -9.988 -34.932 -27.487 1.00 59.47 200 ALA A O 1
ATOM 1642 N N . ILE A 1 201 ? -11.405 -33.252 -28.013 1.00 62.09 201 ILE A N 1
ATOM 1643 C CA . ILE A 1 201 ? -12.274 -34.024 -28.913 1.00 62.09 201 ILE A CA 1
ATOM 1644 C C . ILE A 1 201 ? -11.518 -34.417 -30.195 1.00 62.09 201 ILE A C 1
ATOM 1646 O O . ILE A 1 201 ? -11.489 -35.596 -30.539 1.00 62.09 201 ILE A O 1
ATOM 1650 N N . GLU A 1 202 ? -10.840 -33.472 -30.861 1.00 60.50 202 GLU A N 1
ATOM 1651 C CA . GLU A 1 202 ? -10.016 -33.734 -32.059 1.00 60.50 202 GLU A CA 1
ATOM 1652 C C . GLU A 1 202 ? -8.904 -34.774 -31.813 1.00 60.50 202 GLU A C 1
ATOM 1654 O O . GLU A 1 202 ? -8.552 -35.527 -32.717 1.00 60.50 202 GLU A O 1
ATOM 1659 N N . LEU A 1 203 ? -8.354 -34.834 -30.595 1.00 60.22 203 LEU A N 1
ATOM 1660 C CA . LEU A 1 203 ? -7.277 -35.754 -30.199 1.00 60.22 203 LEU A CA 1
ATOM 1661 C C . LEU A 1 203 ? -7.781 -37.052 -29.536 1.00 60.22 203 LEU A C 1
ATOM 1663 O O . LEU A 1 203 ? -6.965 -37.848 -29.051 1.00 60.22 203 LEU A O 1
ATOM 1667 N N . ASN A 1 204 ? -9.107 -37.249 -29.498 1.00 61.72 204 ASN A N 1
ATOM 1668 C CA . ASN A 1 204 ? -9.811 -38.348 -28.831 1.00 61.72 204 ASN A CA 1
ATOM 1669 C C . ASN A 1 204 ? -9.263 -38.635 -27.416 1.00 61.72 204 ASN A C 1
ATOM 1671 O O . ASN A 1 204 ? -8.874 -39.756 -27.077 1.00 61.72 204 ASN A O 1
ATOM 1675 N N . CYS A 1 205 ? -9.138 -37.581 -26.607 1.00 57.84 205 CYS A N 1
ATOM 1676 C CA . CYS A 1 205 ? -8.653 -37.657 -25.233 1.00 57.84 205 CYS A CA 1
ATOM 1677 C C . CYS A 1 205 ? -9.833 -37.695 -24.254 1.00 57.84 205 CYS A C 1
ATOM 1679 O O . CYS A 1 205 ? -10.578 -36.722 -24.138 1.00 57.84 205 CYS A O 1
ATOM 1681 N N . GLN A 1 206 ? -9.958 -38.783 -23.488 1.00 51.38 206 GLN A N 1
ATOM 1682 C CA . GLN A 1 206 ? -10.831 -38.821 -22.312 1.00 51.38 206 GLN A CA 1
ATOM 1683 C C . GLN A 1 206 ? -10.206 -37.983 -21.187 1.00 51.38 206 GLN A C 1
ATOM 1685 O O . GLN A 1 206 ? -9.413 -38.476 -20.392 1.00 51.38 206 GLN A O 1
ATOM 1690 N N . VAL A 1 207 ? -10.543 -36.694 -21.160 1.00 55.94 207 VAL A N 1
ATOM 1691 C CA . VAL A 1 207 ? -10.176 -35.741 -20.102 1.00 55.94 207 VAL A CA 1
ATOM 1692 C C . VAL A 1 207 ? -11.376 -35.606 -19.167 1.00 55.94 207 VAL A C 1
ATOM 1694 O O . VAL A 1 207 ? -12.486 -35.353 -19.642 1.00 55.94 207 VAL A O 1
ATOM 1697 N N . SER A 1 208 ? -11.202 -35.791 -17.854 1.00 51.81 208 SER A N 1
ATOM 1698 C CA . SER A 1 208 ? -12.346 -35.716 -16.938 1.00 51.81 208 SER A CA 1
ATOM 1699 C C . SER A 1 208 ? -12.828 -34.273 -16.752 1.00 51.81 208 SER A C 1
ATOM 1701 O O . SER A 1 208 ? -12.091 -33.306 -16.957 1.00 51.81 208 SER A O 1
ATOM 1703 N N . ILE A 1 209 ? -14.072 -34.106 -16.294 1.00 47.81 209 ILE A N 1
ATOM 1704 C CA . ILE A 1 209 ? -14.608 -32.785 -15.922 1.00 47.81 209 ILE A CA 1
ATOM 1705 C C . ILE A 1 209 ? -13.788 -32.174 -14.768 1.00 47.81 209 ILE A C 1
ATOM 1707 O O . ILE A 1 209 ? -13.655 -30.952 -14.697 1.00 47.81 209 ILE A O 1
ATOM 1711 N N . GLY A 1 210 ? -13.180 -33.007 -13.912 1.00 50.12 210 GLY A N 1
ATOM 1712 C CA . GLY A 1 210 ? -12.234 -32.576 -12.881 1.00 50.12 210 GLY A CA 1
ATOM 1713 C C . GLY A 1 210 ? -10.946 -32.010 -13.478 1.00 50.12 210 GLY A C 1
ATOM 1714 O O . GLY A 1 210 ? -10.546 -30.909 -13.109 1.00 50.12 210 GLY A O 1
ATOM 1715 N N . ASP A 1 211 ? -10.356 -32.695 -14.458 1.00 55.59 211 ASP A N 1
ATOM 1716 C CA . ASP A 1 211 ? -9.134 -32.251 -15.143 1.00 55.59 211 ASP A CA 1
ATOM 1717 C C . ASP A 1 211 ? -9.376 -30.981 -15.965 1.00 55.59 211 ASP A C 1
ATOM 1719 O O . ASP A 1 211 ? -8.579 -30.052 -15.899 1.00 55.59 211 ASP A O 1
ATOM 1723 N N . PHE A 1 212 ? -10.510 -30.877 -16.668 1.00 54.28 212 PHE A N 1
ATOM 1724 C CA . PHE A 1 212 ? -10.919 -29.632 -17.329 1.00 54.28 212 PHE A CA 1
ATOM 1725 C C . PHE A 1 212 ? -11.153 -28.494 -16.333 1.00 54.28 212 PHE A C 1
ATOM 1727 O O . PHE A 1 212 ? -10.768 -27.355 -16.596 1.00 54.28 212 PHE A O 1
ATOM 1734 N N . SER A 1 213 ? -11.774 -28.777 -15.187 1.00 52.91 213 SER A N 1
ATOM 1735 C CA . SER A 1 213 ? -11.993 -27.768 -14.145 1.00 52.91 213 SER A CA 1
ATOM 1736 C C . SER A 1 213 ? -10.680 -27.334 -13.502 1.00 52.91 213 SER A C 1
ATOM 1738 O O . SER A 1 213 ? -10.531 -26.151 -13.211 1.00 52.91 213 SER A O 1
ATOM 1740 N N . LYS A 1 214 ? -9.712 -28.247 -13.346 1.00 57.91 214 LYS A N 1
ATOM 1741 C CA . LYS A 1 214 ? -8.367 -27.950 -12.849 1.00 57.91 214 LYS A CA 1
ATOM 1742 C C . LYS A 1 214 ? -7.542 -27.176 -13.876 1.00 57.91 214 LYS A C 1
ATOM 1744 O O . LYS A 1 214 ? -7.028 -26.124 -13.529 1.00 57.91 214 LYS A O 1
ATOM 1749 N N . ALA A 1 215 ? -7.503 -27.608 -15.135 1.00 54.78 215 ALA A N 1
ATOM 1750 C CA . ALA A 1 215 ? -6.810 -26.902 -16.211 1.00 54.78 215 ALA A CA 1
ATOM 1751 C C . ALA A 1 215 ? -7.397 -25.501 -16.440 1.00 54.78 215 ALA A C 1
ATOM 1753 O O . ALA A 1 215 ? -6.652 -24.557 -16.670 1.00 54.78 215 ALA A O 1
ATOM 1754 N N . VAL A 1 216 ? -8.718 -25.320 -16.311 1.00 55.72 216 VAL A N 1
ATOM 1755 C CA . VAL A 1 216 ? -9.325 -23.979 -16.313 1.00 55.72 216 VAL A CA 1
ATOM 1756 C C . VAL A 1 216 ? -9.059 -23.233 -15.006 1.00 55.72 216 VAL A C 1
ATOM 1758 O O . VAL A 1 216 ? -8.929 -22.019 -15.049 1.00 55.72 216 VAL A O 1
ATOM 1761 N N . ALA A 1 217 ? -8.959 -23.889 -13.849 1.00 59.06 217 ALA A N 1
ATOM 1762 C CA . ALA A 1 217 ? -8.564 -23.218 -12.609 1.00 59.06 217 ALA A CA 1
ATOM 1763 C C . ALA A 1 217 ? -7.104 -22.742 -12.660 1.00 59.06 217 ALA A C 1
ATOM 1765 O O . ALA A 1 217 ? -6.835 -21.642 -12.198 1.00 59.06 217 ALA A O 1
ATOM 1766 N N . GLU A 1 218 ? -6.198 -23.500 -13.281 1.00 53.56 218 GLU A N 1
ATOM 1767 C CA . GLU A 1 218 ? -4.811 -23.112 -13.564 1.00 53.56 218 GLU A CA 1
ATOM 1768 C C . GLU A 1 218 ? -4.765 -22.017 -14.639 1.00 53.56 218 GLU A C 1
ATOM 1770 O O . GLU A 1 218 ? -4.146 -20.986 -14.420 1.00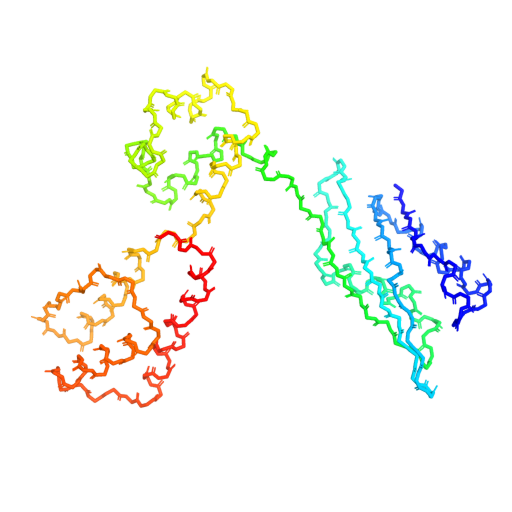 53.56 218 GLU A O 1
ATOM 1775 N N . ILE A 1 219 ? -5.511 -22.138 -15.742 1.00 53.06 219 ILE A N 1
ATOM 1776 C CA . ILE A 1 219 ? -5.603 -21.077 -16.761 1.00 53.06 219 ILE A CA 1
ATOM 1777 C C . ILE A 1 219 ? -6.290 -19.816 -16.223 1.00 53.06 219 ILE A C 1
ATOM 1779 O O . ILE A 1 219 ? -5.927 -18.732 -16.650 1.00 53.06 219 ILE A O 1
ATOM 1783 N N . LYS A 1 220 ? -7.217 -19.903 -15.260 1.00 54.38 220 LYS A N 1
ATOM 1784 C CA . LYS A 1 220 ? -7.766 -18.740 -14.538 1.00 54.38 220 LYS A CA 1
ATOM 1785 C C . LYS A 1 220 ? -6.820 -18.216 -13.472 1.00 54.38 220 LYS A C 1
ATOM 1787 O O . LYS A 1 220 ? -6.835 -17.020 -13.227 1.00 54.38 220 LYS A O 1
ATOM 1792 N N . PHE A 1 221 ? -6.053 -19.075 -12.805 1.00 52.28 221 PHE A N 1
ATOM 1793 C CA . PHE A 1 221 ? -5.013 -18.659 -11.868 1.00 52.28 221 PHE A CA 1
ATOM 1794 C C . PHE A 1 221 ? -3.989 -17.826 -12.634 1.00 52.28 221 PHE A C 1
ATOM 1796 O O . PHE A 1 221 ? -3.787 -16.669 -12.287 1.00 52.28 221 PHE A O 1
ATOM 1803 N N . TYR A 1 222 ? -3.517 -18.340 -13.772 1.00 43.22 222 TYR A N 1
ATOM 1804 C CA . TYR A 1 222 ? -2.716 -17.591 -14.724 1.00 43.22 222 TYR A CA 1
ATOM 1805 C C . TYR A 1 222 ? -3.468 -16.375 -15.270 1.00 43.22 222 TYR A C 1
ATOM 18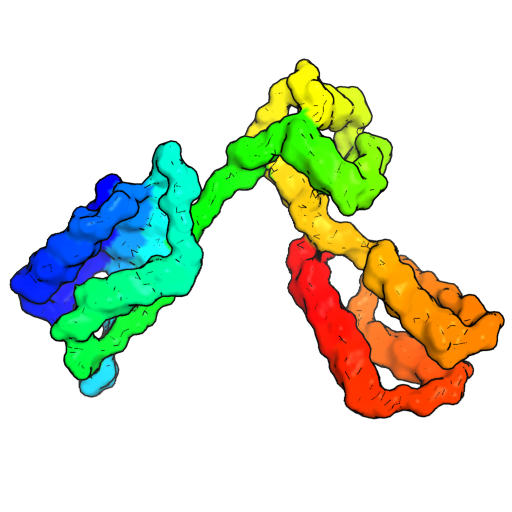07 O O . TYR A 1 222 ? -3.046 -15.289 -14.949 1.00 43.22 222 TYR A O 1
ATOM 1815 N N . GLN A 1 223 ? -4.625 -16.446 -15.937 1.00 44.91 223 GLN A N 1
ATOM 1816 C CA . GLN A 1 223 ? -5.354 -15.244 -16.407 1.00 44.91 223 GLN A CA 1
ATOM 1817 C C . GLN A 1 223 ? -5.682 -14.214 -15.303 1.00 44.91 223 GLN A C 1
ATOM 1819 O O . GLN A 1 223 ? -5.935 -13.058 -15.622 1.00 44.91 223 GLN A O 1
ATOM 1824 N N . LYS A 1 224 ? -5.646 -14.573 -14.014 1.00 44.31 224 LYS A N 1
ATOM 1825 C CA . LYS A 1 224 ? -5.796 -13.651 -12.875 1.00 44.31 224 LYS A CA 1
ATOM 1826 C C . LYS A 1 224 ? -4.460 -13.118 -12.341 1.00 44.31 224 LYS A C 1
ATOM 1828 O O . LYS A 1 224 ? -4.430 -11.983 -11.877 1.00 44.31 224 LYS A O 1
ATOM 1833 N N . GLU A 1 225 ? -3.377 -13.886 -12.451 1.00 40.69 225 GLU A N 1
ATOM 1834 C CA . GLU A 1 225 ? -1.992 -13.402 -12.352 1.00 40.69 225 GLU A CA 1
ATOM 1835 C C . GLU A 1 225 ? -1.532 -12.672 -13.631 1.00 40.69 225 GLU A C 1
ATOM 1837 O O . GLU A 1 225 ? -0.526 -11.978 -13.601 1.00 40.69 225 GLU A O 1
ATOM 1842 N N . PHE A 1 226 ? -2.262 -12.767 -14.743 1.00 36.25 226 PHE A N 1
ATOM 1843 C CA . PHE A 1 226 ? -1.886 -12.238 -16.059 1.00 36.25 226 PHE A CA 1
ATOM 1844 C C . PHE A 1 226 ? -2.780 -11.045 -16.471 1.00 36.25 226 PHE A C 1
ATOM 1846 O O . PHE A 1 226 ? -2.281 -10.059 -16.996 1.00 36.25 226 PHE A O 1
ATOM 1853 N N . HIS A 1 227 ? -4.016 -10.941 -15.959 1.00 35.19 227 HIS A N 1
ATOM 1854 C CA . HIS A 1 227 ? -4.689 -9.634 -15.812 1.00 35.19 227 HIS A CA 1
ATOM 1855 C C . HIS A 1 227 ? -4.030 -8.700 -14.773 1.00 35.19 227 HIS A C 1
ATOM 1857 O O . HIS A 1 227 ? -4.392 -7.527 -14.687 1.00 35.19 227 HIS A O 1
ATOM 1863 N N . THR A 1 228 ? -3.025 -9.155 -14.016 1.00 35.44 228 THR A N 1
ATOM 1864 C CA . THR A 1 228 ? -2.069 -8.241 -13.359 1.00 35.44 228 THR A CA 1
ATOM 1865 C C . THR A 1 228 ? -0.942 -7.766 -14.299 1.00 35.44 228 THR A C 1
ATOM 1867 O O . THR A 1 228 ? 0.034 -7.185 -13.819 1.00 35.44 228 THR A O 1
ATOM 1870 N N . LEU A 1 229 ? -1.029 -8.029 -15.616 1.00 31.36 229 LEU A N 1
ATOM 1871 C CA . LEU A 1 229 ? 0.118 -8.018 -16.531 1.00 31.36 229 LEU A CA 1
ATOM 1872 C C . LEU A 1 229 ? -0.129 -7.471 -17.968 1.00 31.36 229 LEU A C 1
ATOM 1874 O O . LEU A 1 229 ? 0.568 -6.506 -18.299 1.00 31.36 229 LEU A O 1
ATOM 1878 N N . ASP A 1 230 ? -1.027 -8.053 -18.790 1.00 31.47 230 ASP A N 1
ATOM 1879 C CA . ASP A 1 230 ? -1.393 -7.696 -20.200 1.00 31.47 230 ASP A CA 1
ATOM 1880 C C . ASP A 1 230 ? -0.889 -6.300 -20.685 1.00 31.47 230 ASP A C 1
ATOM 1882 O O . ASP A 1 230 ? -1.394 -5.258 -20.238 1.00 31.47 230 ASP A O 1
ATOM 1886 N N . CYS A 1 231 ? 0.087 -6.096 -21.587 1.00 26.03 231 CYS A N 1
ATOM 1887 C CA . CYS A 1 231 ? 1.155 -6.917 -22.200 1.00 26.03 231 CYS A CA 1
ATOM 1888 C C . CYS A 1 231 ? 0.807 -8.088 -23.130 1.00 26.03 231 CYS A C 1
ATOM 1890 O O . CYS A 1 231 ? 1.709 -8.930 -23.368 1.00 26.03 231 CYS A O 1
#

Sequence (231 aa):
MCTIINVEKLSRLFTDQEILEIVKAFNTWPSSNLELKILRINISGAHKRIEALITENFNENDHYFDRSTLELKVVEIFKPFLANKFINVEVQPYRSNVVEIVNPSWIEDRMSKKSLRIKDLAFDTGIDKTNLSGWINGSRAMSQPVKAMFYYYLTRPTERKEIIVDFMNCLNKAKVGTVIPVPTFHLSEIDIRHYLIKKAIELNCQVSIGDFSKAVAEIKFYQKEFHTLDC